Protein AF-A0A518CWS0-F1 (afdb_monomer)

Secondary structure (DSSP, 8-state):
-------------------------------PPPPP--------THHHHHHHHHHHHHTTEEEETTTTEEEEEEEE--SSSB-SEEEE-TTSSGGGEEEE--S-HHHHHHHHHHTTPPP-B--EEEEPSSPPP----TT-------TTS-GGGS-GGGS-SEEEEPPBSSEEEEEEEEEETTEEEEEEGGGGEEETTTTEEPPP-PEEE----EEEGGGTS-S-S--GGGPPPTT-EEEHHHHH-EEEESS--SS--SSEE--SGGGG-SSSEEE-TTSSPPTT-EEEEEEESS--SS--HHHHTTPPEE---------

Solvent-accessible surface area (backbone atoms only — not comparable to full-atom values): 19025 Å² total; per-residue (Å²): 142,81,90,82,87,82,82,89,81,89,82,88,81,90,79,88,80,87,80,75,84,84,79,77,83,72,84,87,82,71,81,75,73,77,78,76,78,74,77,81,77,84,68,61,73,67,58,61,53,53,50,49,54,50,55,36,43,77,58,49,36,44,72,38,74,90,81,35,34,37,35,33,63,32,25,33,38,39,54,88,46,58,32,44,27,48,31,22,27,83,84,21,64,58,84,27,10,38,24,35,31,83,52,54,45,65,59,52,44,50,49,49,44,71,62,70,52,51,66,33,45,62,39,43,79,40,75,44,86,76,71,58,65,93,58,90,65,86,77,70,69,90,49,77,73,70,94,76,75,74,70,81,79,58,58,61,75,72,54,47,67,46,47,74,42,72,34,45,62,40,47,29,38,49,30,39,31,27,23,46,89,95,44,77,48,75,43,49,52,35,62,36,28,24,29,67,83,79,72,38,58,40,77,83,65,48,26,24,28,36,63,28,48,76,46,38,55,65,82,69,57,71,96,74,87,71,63,80,88,76,56,71,66,68,76,51,69,36,54,40,21,61,71,53,16,37,38,26,32,47,32,70,54,83,80,46,44,25,36,29,33,48,46,52,84,68,21,78,52,64,89,37,31,26,41,26,60,88,72,46,75,59,67,70,35,52,30,31,40,35,41,21,69,54,90,73,95,62,82,57,77,91,48,61,88,74,40,35,77,41,77,77,75,77,74,72,76,88,124

Mean predicted aligned error: 10.93 Å

Sequence (319 aa):
MHPIATTFVSAALLLGLTAGPTVFAVDADQDPAPPTAVPAQDEAPTGALAQLLATLSEEGVDLDLDGGLVSIEAAVGVRSQLVEYLLVGPGGATHESLLYTRVTPSLLNAGLLALGANPGRNARWVEVEPEPPLGEAEGGSEAEAGDDGEAADAPLADRPRFRIVPPHGDGFYLYTAWREEDEVFFFRVEDLVANLETGRAMQRAPFVFLGSRMATIAGMVRPLERDEEERPADDEMLFIADYERNLINLVYFREGNTLLTASHGEGTREDVWAANIWNLPDTDQPLRLIFSREKLERVPEGLVDGLPLVVRPDEPARW

Foldseek 3Di:
DDDDDDDDDDDDDDDDDDDDDPDDDDPPPDDPDDPDPDPPPPPPPVVVVVVLQVVLVVLAWHADLPQLKIKGKKFAADFPAAAFAAEFEPQAPRVRYGIYHPHQQLSVLVRNVSSVFDAWFAKDWAFDPPAQPPDPCPDQDQDADDPPPPCPPPRSNNDHRTHIDHIDGQFWFKKKWADEDPDIAIDGSQQFKAFQVVRHGHDGDTWGFRSADWDFPLVPDDPPDDDPVPDDDRPDIDLQCSVNRGAETAAGDNRSRHRTYDGDPCSPDRHGIGTPNVRHADGRFMIMMMIHSDDDPDDDPVCPVVHYYGYHDDPPPPD

Structure (mmCIF, N/CA/C/O backbone):
data_AF-A0A518CWS0-F1
#
_entry.id   AF-A0A518CWS0-F1
#
loop_
_atom_site.group_PDB
_atom_site.id
_atom_site.type_symbol
_atom_site.label_atom_id
_atom_site.label_alt_id
_atom_site.label_comp_id
_atom_site.label_asym_id
_atom_site.label_entity_id
_atom_site.label_seq_id
_atom_site.pdbx_PDB_ins_code
_atom_site.Cartn_x
_atom_site.Cartn_y
_atom_site.Cartn_z
_atom_site.occupancy
_atom_site.B_iso_or_equiv
_atom_site.auth_seq_id
_atom_site.auth_comp_id
_atom_site.auth_asym_id
_atom_site.auth_atom_id
_atom_site.pdbx_PDB_model_num
ATOM 1 N N . MET A 1 1 ? 25.443 -46.392 -28.389 1.00 47.28 1 MET A N 1
ATOM 2 C CA . MET A 1 1 ? 26.462 -46.436 -27.319 1.00 47.28 1 MET A CA 1
ATOM 3 C C . MET A 1 1 ? 27.836 -46.468 -27.969 1.00 47.28 1 MET A C 1
ATOM 5 O O . MET A 1 1 ? 28.270 -47.521 -28.410 1.00 47.28 1 MET A O 1
ATOM 9 N N . HIS A 1 2 ? 28.473 -45.306 -28.091 1.00 32.59 2 HIS A N 1
ATOM 10 C CA . HIS A 1 2 ? 29.847 -45.144 -28.571 1.00 32.59 2 HIS A CA 1
ATOM 11 C C . HIS A 1 2 ? 30.558 -44.175 -27.619 1.00 32.59 2 HIS A C 1
ATOM 13 O O . HIS A 1 2 ? 29.969 -43.136 -27.315 1.00 32.59 2 HIS A O 1
ATOM 19 N N . PRO A 1 3 ? 31.764 -44.492 -27.115 1.00 54.47 3 PRO A N 1
ATOM 20 C CA . PRO A 1 3 ? 32.512 -43.592 -26.254 1.00 54.47 3 PRO A CA 1
ATOM 21 C C . PRO A 1 3 ? 33.451 -42.728 -27.102 1.00 54.47 3 PRO A C 1
ATOM 23 O O . PRO A 1 3 ? 34.176 -43.246 -27.949 1.00 54.47 3 PRO A O 1
ATOM 26 N N . ILE A 1 4 ? 33.474 -41.421 -26.853 1.00 46.47 4 ILE A N 1
ATOM 27 C CA . ILE A 1 4 ? 34.560 -40.551 -27.310 1.00 46.47 4 ILE A CA 1
ATOM 28 C C . ILE A 1 4 ? 35.152 -39.902 -26.065 1.00 46.47 4 ILE A C 1
ATOM 30 O O . ILE A 1 4 ? 34.573 -39.000 -25.469 1.00 46.47 4 ILE A O 1
ATOM 34 N N . ALA A 1 5 ? 36.301 -40.432 -25.659 1.00 42.53 5 ALA A N 1
ATOM 35 C CA . ALA A 1 5 ? 37.242 -39.760 -24.783 1.00 42.53 5 ALA A CA 1
ATOM 36 C C . ALA A 1 5 ? 38.069 -38.795 -25.641 1.00 42.53 5 ALA A C 1
ATOM 38 O O . ALA A 1 5 ? 38.549 -39.175 -26.711 1.00 42.53 5 ALA A O 1
ATOM 39 N N . THR A 1 6 ? 38.266 -37.558 -25.193 1.00 49.38 6 THR A N 1
ATOM 40 C CA . THR A 1 6 ? 39.310 -36.692 -25.750 1.00 49.38 6 THR A CA 1
ATOM 41 C C . THR A 1 6 ? 39.954 -35.871 -24.644 1.00 49.38 6 THR A C 1
ATOM 43 O O . THR A 1 6 ? 39.305 -35.354 -23.740 1.00 49.38 6 THR A O 1
ATOM 46 N N . THR A 1 7 ? 41.275 -35.884 -24.723 1.00 47.53 7 THR A N 1
ATOM 47 C CA . THR A 1 7 ? 42.286 -35.525 -23.742 1.00 47.53 7 THR A CA 1
ATOM 48 C C . THR A 1 7 ? 42.512 -34.017 -23.640 1.00 47.53 7 THR A C 1
ATOM 50 O O . THR A 1 7 ? 42.382 -33.284 -24.616 1.00 47.53 7 THR A O 1
ATOM 53 N N . PHE A 1 8 ? 42.925 -33.607 -22.440 1.00 37.06 8 PHE A N 1
ATOM 54 C CA . PHE A 1 8 ? 43.530 -32.330 -22.058 1.00 37.06 8 PHE A CA 1
ATOM 55 C C . PHE A 1 8 ? 44.610 -31.808 -23.021 1.00 37.06 8 PHE A C 1
ATOM 57 O O . PHE A 1 8 ? 45.511 -32.554 -23.402 1.00 37.06 8 PHE A O 1
ATOM 64 N N . VAL A 1 9 ? 44.624 -30.487 -23.235 1.00 39.34 9 VAL A N 1
ATOM 65 C CA . VAL A 1 9 ? 45.854 -29.709 -23.456 1.00 39.34 9 VAL A CA 1
ATOM 66 C C . VAL A 1 9 ? 45.787 -28.435 -22.613 1.00 39.34 9 VAL A C 1
ATOM 68 O O . VAL A 1 9 ? 44.943 -27.570 -22.829 1.00 39.34 9 VAL A O 1
ATOM 71 N N . SER A 1 10 ? 46.695 -28.349 -21.641 1.00 36.88 10 SER A N 1
ATOM 72 C CA . SER A 1 10 ? 47.051 -27.137 -20.906 1.00 36.88 10 SER A CA 1
ATOM 73 C C . SER A 1 10 ? 47.793 -26.157 -21.813 1.00 36.88 10 SER A C 1
ATOM 75 O O . SER A 1 10 ? 48.738 -26.548 -22.496 1.00 36.88 10 SER A O 1
ATOM 77 N N . ALA A 1 11 ? 47.460 -24.872 -21.722 1.00 44.72 11 ALA A N 1
ATOM 78 C CA . ALA A 1 11 ? 48.343 -23.788 -22.131 1.00 44.72 11 ALA A CA 1
ATOM 79 C C . ALA A 1 11 ? 48.344 -22.719 -21.034 1.00 44.72 11 ALA A C 1
ATOM 81 O O . ALA A 1 11 ? 47.380 -21.980 -20.851 1.00 44.72 11 ALA A O 1
ATOM 82 N N . ALA A 1 12 ? 49.435 -22.693 -20.272 1.00 42.97 12 ALA A N 1
ATOM 83 C CA . ALA A 1 12 ? 49.782 -21.611 -19.370 1.00 42.97 12 ALA A CA 1
ATOM 84 C C . ALA A 1 12 ? 50.413 -20.474 -20.183 1.00 42.97 12 ALA A C 1
ATOM 86 O O . ALA A 1 12 ? 51.335 -20.717 -20.962 1.00 42.97 12 ALA A O 1
ATOM 87 N N . LEU A 1 13 ? 49.971 -19.238 -19.955 1.00 45.34 13 LEU A N 1
ATOM 88 C CA . LEU A 1 13 ? 50.728 -18.047 -20.323 1.00 45.34 13 LEU A CA 1
ATOM 89 C C . LEU A 1 13 ? 50.803 -17.122 -19.103 1.00 45.34 13 LEU A C 1
ATOM 91 O O . LEU A 1 13 ? 49.836 -16.459 -18.739 1.00 45.34 13 LEU A O 1
ATOM 95 N N . LEU A 1 14 ? 51.972 -17.135 -18.460 1.00 43.53 14 LEU A N 1
ATOM 96 C CA . LEU A 1 14 ? 52.420 -16.115 -17.519 1.00 43.53 14 LEU A CA 1
ATOM 97 C C . LEU A 1 14 ? 52.799 -14.859 -18.310 1.00 43.53 14 LEU A C 1
ATOM 99 O O . LEU A 1 14 ? 53.706 -14.923 -19.136 1.00 43.53 14 LEU A O 1
ATOM 103 N N . LEU A 1 15 ? 52.211 -13.715 -17.969 1.00 47.53 15 LEU A N 1
ATOM 104 C CA . LEU A 1 15 ? 52.827 -12.406 -18.175 1.00 47.53 15 LEU A CA 1
ATOM 105 C C . LEU A 1 15 ? 52.561 -11.557 -16.935 1.00 47.53 15 LEU A C 1
ATOM 107 O O . LEU A 1 15 ? 51.426 -11.205 -16.623 1.00 47.53 15 LEU A O 1
ATOM 111 N N . GLY A 1 16 ? 53.639 -11.313 -16.194 1.00 43.34 16 GLY A N 1
ATOM 112 C CA . GLY A 1 16 ? 53.655 -10.482 -15.005 1.00 43.34 16 GLY A CA 1
ATOM 113 C C . GLY A 1 16 ? 53.738 -9.000 -15.349 1.00 43.34 16 GLY A C 1
ATOM 114 O O . GLY A 1 16 ? 54.505 -8.589 -16.217 1.00 43.34 16 GLY A O 1
ATOM 115 N N . LEU A 1 17 ? 52.990 -8.206 -14.592 1.00 47.62 17 LEU A N 1
ATOM 116 C CA . LEU A 1 17 ? 53.213 -6.782 -14.386 1.00 47.62 17 LEU A CA 1
ATOM 117 C C . LEU A 1 17 ? 52.943 -6.508 -12.906 1.00 47.62 17 LEU A C 1
ATOM 119 O O . LEU A 1 17 ? 51.805 -6.440 -12.454 1.00 47.62 17 LEU A O 1
ATOM 123 N N . THR A 1 18 ? 54.023 -6.433 -12.135 1.00 44.31 18 THR A N 1
ATOM 124 C CA . THR A 1 18 ? 54.014 -6.051 -10.724 1.00 44.31 18 THR A CA 1
ATOM 125 C C . THR A 1 18 ? 54.028 -4.527 -10.631 1.00 44.31 18 THR A C 1
ATOM 127 O O . THR A 1 18 ? 55.088 -3.911 -10.749 1.00 44.31 18 THR A O 1
ATOM 130 N N . ALA A 1 19 ? 52.865 -3.913 -10.421 1.00 56.00 19 ALA A N 1
ATOM 131 C CA . ALA A 1 19 ? 52.787 -2.554 -9.897 1.00 56.00 19 ALA A CA 1
ATOM 132 C C . ALA A 1 19 ? 52.952 -2.635 -8.371 1.00 56.00 19 ALA A C 1
ATOM 134 O O . ALA A 1 19 ? 52.144 -3.256 -7.683 1.00 56.00 19 ALA A O 1
ATOM 135 N N . GLY A 1 20 ? 54.064 -2.102 -7.862 1.00 51.84 20 GLY A N 1
ATOM 136 C CA . GLY A 1 20 ? 54.385 -2.110 -6.436 1.00 51.84 20 GLY A CA 1
ATOM 137 C C . GLY A 1 20 ? 53.453 -1.198 -5.626 1.00 51.84 20 GLY A C 1
ATOM 138 O O . GLY A 1 20 ? 52.988 -0.186 -6.152 1.00 51.84 20 GLY A O 1
ATOM 139 N N . PRO A 1 21 ? 53.188 -1.517 -4.349 1.00 59.53 21 PRO A N 1
ATOM 140 C CA . PRO A 1 21 ? 52.405 -0.647 -3.487 1.00 59.53 21 PRO A CA 1
ATOM 141 C C . PRO A 1 21 ? 53.215 0.605 -3.129 1.00 59.53 21 PRO A C 1
ATOM 143 O O . PRO A 1 21 ? 54.330 0.522 -2.611 1.00 59.53 21 PRO A O 1
ATOM 146 N N . THR A 1 22 ? 52.643 1.778 -3.390 1.00 58.91 22 THR A N 1
ATOM 147 C CA . THR A 1 22 ? 53.099 3.041 -2.805 1.00 58.91 22 THR A CA 1
ATOM 148 C C . THR A 1 22 ? 52.724 3.019 -1.325 1.00 58.91 22 THR A C 1
ATOM 150 O O . THR A 1 22 ? 51.559 3.158 -0.964 1.00 58.91 22 THR A O 1
ATOM 153 N N . VAL A 1 23 ? 53.708 2.771 -0.462 1.00 51.09 23 VAL A N 1
ATOM 154 C CA . VAL A 1 23 ? 53.547 2.846 0.992 1.00 51.09 23 VAL A CA 1
ATOM 155 C C . VAL A 1 23 ? 53.549 4.323 1.374 1.00 51.09 23 VAL A C 1
ATOM 157 O O . VAL A 1 23 ? 54.592 4.973 1.343 1.00 51.09 23 VAL A O 1
ATOM 160 N N . PHE A 1 24 ? 52.380 4.867 1.709 1.00 54.56 24 PHE A N 1
ATOM 161 C CA . PHE A 1 24 ? 52.300 6.125 2.441 1.00 54.56 24 PHE A CA 1
ATOM 162 C C . PHE A 1 24 ? 52.836 5.876 3.853 1.00 54.56 24 PHE A C 1
ATOM 164 O O . PHE A 1 24 ? 52.320 5.030 4.582 1.00 54.56 24 PHE A O 1
ATOM 171 N N . ALA A 1 25 ? 53.908 6.580 4.214 1.00 47.44 25 ALA A N 1
ATOM 172 C CA . ALA A 1 25 ? 54.413 6.613 5.576 1.00 47.44 25 ALA A CA 1
ATOM 173 C C . ALA A 1 25 ? 53.375 7.330 6.450 1.00 47.44 25 ALA A C 1
ATOM 175 O O . ALA A 1 25 ? 53.218 8.546 6.366 1.00 47.44 25 ALA A O 1
ATOM 176 N N . VAL A 1 26 ? 52.630 6.554 7.235 1.00 52.41 26 VAL A N 1
ATOM 177 C CA . VAL A 1 26 ? 51.817 7.071 8.335 1.00 52.41 26 VAL A CA 1
ATOM 178 C C . VAL A 1 26 ? 52.781 7.376 9.476 1.00 52.41 26 VAL A C 1
ATOM 180 O O . VAL A 1 26 ? 53.544 6.505 9.892 1.00 52.41 26 VAL A O 1
ATOM 183 N N . ASP A 1 27 ? 52.780 8.630 9.914 1.00 51.91 27 ASP A N 1
ATOM 184 C CA . ASP A 1 27 ? 53.552 9.124 11.050 1.00 51.91 27 ASP A CA 1
ATOM 185 C C . ASP A 1 27 ? 53.164 8.314 12.300 1.00 51.91 27 ASP A C 1
ATOM 187 O O . ASP A 1 27 ? 52.010 8.321 12.728 1.00 51.91 27 ASP A O 1
ATOM 191 N N . ALA A 1 28 ? 54.102 7.520 12.817 1.00 51.78 28 ALA A N 1
ATOM 192 C CA . ALA A 1 28 ? 53.848 6.456 13.790 1.00 51.78 28 ALA A CA 1
ATOM 193 C C . ALA A 1 28 ? 53.981 6.912 15.257 1.00 51.78 28 ALA A C 1
ATOM 195 O O . ALA A 1 28 ? 54.209 6.073 16.124 1.00 51.78 28 ALA A O 1
ATOM 196 N N . ASP A 1 29 ? 53.863 8.213 15.540 1.00 51.84 29 ASP A N 1
ATOM 197 C CA . ASP A 1 29 ? 54.218 8.786 16.852 1.00 51.84 29 ASP A CA 1
ATOM 198 C C . ASP A 1 29 ? 53.067 9.532 17.555 1.00 51.84 29 ASP A C 1
ATOM 200 O O . ASP A 1 29 ? 53.280 10.416 18.383 1.00 51.84 29 ASP A O 1
ATOM 204 N N . GLN A 1 30 ? 51.816 9.174 17.249 1.00 54.56 30 GLN A N 1
ATOM 205 C CA . GLN A 1 30 ? 50.687 9.502 18.121 1.00 54.56 30 GLN A CA 1
ATOM 206 C C . GLN A 1 30 ? 50.143 8.231 18.761 1.00 54.56 30 GLN A C 1
ATOM 208 O O . GLN A 1 30 ? 49.387 7.484 18.142 1.00 54.56 30 GLN A O 1
ATOM 213 N N . ASP A 1 31 ? 50.523 8.016 20.022 1.00 63.12 31 ASP A N 1
ATOM 214 C CA . ASP A 1 31 ? 49.833 7.088 20.912 1.00 63.12 31 ASP A CA 1
ATOM 215 C C . ASP A 1 31 ? 48.337 7.454 20.919 1.00 63.12 31 ASP A C 1
ATOM 217 O O . ASP A 1 31 ? 47.982 8.566 21.338 1.00 63.12 31 ASP A O 1
ATOM 221 N N . PRO A 1 32 ? 47.436 6.575 20.438 1.00 70.00 32 PRO A N 1
ATOM 222 C CA . PRO A 1 32 ? 46.013 6.834 20.524 1.00 70.00 32 PRO A CA 1
ATOM 223 C C . PRO A 1 32 ? 45.646 6.923 22.003 1.00 70.00 32 PRO A C 1
ATOM 225 O O . PRO A 1 32 ? 45.897 5.997 22.779 1.00 70.00 32 PRO A O 1
ATOM 228 N N . ALA A 1 33 ? 45.059 8.054 22.400 1.00 69.94 33 ALA A N 1
ATOM 229 C CA . ALA A 1 33 ? 44.487 8.201 23.729 1.00 69.94 33 ALA A CA 1
ATOM 230 C C . ALA A 1 33 ? 43.584 6.985 24.019 1.00 69.94 33 ALA A C 1
ATOM 232 O O . ALA A 1 33 ? 42.847 6.556 23.122 1.00 69.94 33 ALA A O 1
ATOM 233 N N . PRO A 1 34 ? 43.649 6.402 25.231 1.00 71.75 34 PRO A N 1
ATOM 234 C CA . PRO A 1 34 ? 42.836 5.245 25.570 1.00 71.75 34 PRO A CA 1
ATOM 235 C C . PRO A 1 34 ? 41.368 5.574 25.275 1.00 71.75 34 PRO A C 1
ATOM 237 O O . PRO A 1 34 ? 40.922 6.664 25.649 1.00 71.75 34 PRO A O 1
ATOM 240 N N . PRO A 1 35 ? 40.627 4.685 24.588 1.00 70.19 35 PRO A N 1
ATOM 241 C CA . PRO A 1 35 ? 39.237 4.938 24.253 1.00 70.19 35 PRO A CA 1
ATOM 242 C C . PRO A 1 35 ? 38.487 5.256 25.542 1.00 70.19 35 PRO A C 1
ATOM 244 O O . PRO A 1 35 ? 38.425 4.434 26.459 1.00 70.19 35 PRO A O 1
ATOM 247 N N . THR A 1 36 ? 37.965 6.480 25.632 1.00 70.94 36 THR A N 1
ATOM 248 C CA . THR A 1 36 ? 37.060 6.888 26.701 1.00 70.94 36 THR A CA 1
ATOM 249 C C . THR A 1 36 ? 35.942 5.859 26.744 1.00 70.94 36 THR A C 1
ATOM 251 O O . THR A 1 36 ? 35.243 5.676 25.748 1.00 70.94 36 THR A O 1
ATOM 254 N N . ALA A 1 37 ? 35.825 5.140 27.862 1.00 64.25 37 ALA A N 1
ATOM 255 C CA . ALA A 1 37 ? 34.807 4.118 28.038 1.00 64.25 37 ALA A CA 1
ATOM 256 C C . ALA A 1 37 ? 33.437 4.741 27.751 1.00 64.25 37 ALA A C 1
ATOM 258 O O . ALA A 1 37 ? 32.985 5.617 28.490 1.00 64.25 37 ALA A O 1
ATOM 259 N N . VAL A 1 38 ? 32.812 4.318 26.650 1.00 64.00 38 VAL A N 1
ATOM 260 C CA . VAL A 1 38 ? 31.422 4.654 26.355 1.00 64.00 38 VAL A CA 1
ATOM 261 C C . VAL A 1 38 ? 30.616 4.106 27.532 1.00 64.00 38 VAL A C 1
ATOM 263 O O . VAL A 1 38 ? 30.721 2.907 27.809 1.00 64.00 38 VAL A O 1
ATOM 266 N N . PRO A 1 39 ? 29.894 4.950 28.289 1.00 61.09 39 PRO A N 1
ATOM 267 C CA . PRO A 1 39 ? 29.087 4.468 29.396 1.00 61.09 39 PRO A CA 1
ATOM 268 C C . PRO A 1 39 ? 28.104 3.434 28.847 1.00 61.09 39 PRO A C 1
ATOM 270 O O . PRO A 1 39 ? 27.356 3.721 27.914 1.00 61.09 39 PRO A O 1
ATOM 273 N N . ALA A 1 40 ? 28.153 2.221 29.398 1.00 57.56 40 ALA A N 1
ATOM 274 C CA . ALA A 1 40 ? 27.215 1.161 29.074 1.00 57.56 40 ALA A CA 1
ATOM 275 C C . ALA A 1 40 ? 25.806 1.644 29.440 1.00 57.56 40 ALA A C 1
ATOM 277 O O . ALA A 1 40 ? 25.461 1.750 30.617 1.00 57.56 40 ALA A O 1
ATOM 278 N N . GLN A 1 41 ? 25.018 2.009 28.431 1.00 59.06 41 GLN A N 1
ATOM 279 C CA . GLN A 1 41 ? 23.594 2.258 28.599 1.00 59.06 41 GLN A CA 1
ATOM 280 C C . GLN A 1 41 ? 22.897 0.898 28.689 1.00 59.06 41 GLN A C 1
ATOM 282 O O . GLN A 1 41 ? 22.454 0.342 27.691 1.00 59.06 41 GLN A O 1
ATOM 287 N N . ASP A 1 42 ? 22.839 0.363 29.908 1.00 54.72 42 ASP A N 1
ATOM 288 C CA . ASP A 1 42 ? 22.030 -0.796 30.315 1.00 54.72 42 ASP A CA 1
ATOM 289 C C . ASP A 1 42 ? 20.531 -0.421 30.412 1.00 54.72 42 ASP A C 1
ATOM 291 O O . ASP A 1 42 ? 19.846 -0.750 31.382 1.00 54.72 42 ASP A O 1
ATOM 295 N N . GLU A 1 43 ? 19.984 0.298 29.426 1.00 57.16 43 GLU A N 1
ATOM 296 C CA . GLU A 1 43 ? 18.527 0.369 29.289 1.00 57.16 43 GLU A CA 1
ATOM 297 C C . GLU A 1 43 ? 18.060 -0.854 28.504 1.00 57.16 43 GLU A C 1
ATOM 299 O O . GLU A 1 43 ? 18.444 -1.081 27.357 1.00 57.16 43 GLU A O 1
ATOM 304 N N . ALA A 1 44 ? 17.269 -1.697 29.169 1.00 56.66 44 ALA A N 1
ATOM 305 C CA . ALA A 1 44 ? 16.769 -2.932 28.594 1.00 56.66 44 ALA A CA 1
ATOM 306 C C . ALA A 1 44 ? 16.033 -2.667 27.258 1.00 56.66 44 ALA A C 1
ATOM 308 O O . ALA A 1 44 ? 15.272 -1.699 27.163 1.00 56.66 44 ALA A O 1
ATOM 309 N N . PRO A 1 45 ? 16.172 -3.558 26.254 1.00 64.38 45 PRO A N 1
ATOM 310 C CA . PRO A 1 45 ? 15.592 -3.409 24.909 1.00 64.38 45 PRO A CA 1
ATOM 311 C C . PRO A 1 45 ? 14.067 -3.183 24.882 1.00 64.38 45 PRO A C 1
ATOM 313 O O . PRO A 1 45 ? 13.522 -2.721 23.882 1.00 64.38 45 PRO A O 1
ATOM 316 N N . THR A 1 46 ? 13.375 -3.451 25.989 1.00 74.81 46 THR A N 1
ATOM 317 C CA . THR A 1 46 ? 11.944 -3.201 26.181 1.00 74.81 46 THR A CA 1
ATOM 318 C C . THR A 1 46 ? 11.561 -1.720 26.058 1.00 74.81 46 THR A C 1
ATOM 320 O O . THR A 1 46 ? 10.479 -1.422 25.560 1.00 74.81 46 THR A O 1
ATOM 323 N N . GLY A 1 47 ? 12.428 -0.789 26.479 1.00 88.12 47 GLY A N 1
ATOM 324 C CA . GLY A 1 47 ? 12.130 0.650 26.425 1.00 88.12 47 GLY A CA 1
ATOM 325 C C . GLY A 1 47 ? 12.067 1.187 24.994 1.00 88.12 47 GLY A C 1
ATOM 326 O O . GLY A 1 47 ? 11.110 1.865 24.625 1.00 88.12 47 GLY A O 1
ATOM 327 N N . ALA A 1 48 ? 13.044 0.809 24.166 1.00 89.88 48 ALA A N 1
ATOM 328 C CA . ALA A 1 48 ? 13.127 1.244 22.773 1.00 89.88 48 ALA A CA 1
ATOM 329 C C . ALA A 1 48 ? 11.952 0.728 21.927 1.00 89.88 48 ALA A C 1
ATOM 331 O O . ALA A 1 48 ? 11.398 1.475 21.124 1.00 89.88 48 ALA A O 1
ATOM 332 N N . LEU A 1 49 ? 11.532 -0.527 22.132 1.00 90.38 49 LEU A N 1
ATOM 333 C CA . LEU A 1 49 ? 10.382 -1.086 21.419 1.00 90.38 49 LEU A CA 1
ATOM 334 C C . LEU A 1 49 ? 9.074 -0.392 21.811 1.00 90.38 49 LEU A C 1
ATOM 336 O O . LEU A 1 49 ? 8.279 -0.048 20.941 1.00 90.38 49 LEU A O 1
ATOM 340 N N . ALA A 1 50 ? 8.858 -0.153 23.107 1.00 92.56 50 ALA A N 1
ATOM 341 C CA . ALA A 1 50 ? 7.680 0.571 23.577 1.00 92.56 50 ALA A CA 1
ATOM 342 C C . ALA A 1 50 ? 7.636 2.004 23.022 1.00 92.56 50 ALA A C 1
ATOM 344 O O . ALA A 1 50 ? 6.572 2.474 22.626 1.00 92.56 50 ALA A O 1
ATOM 345 N N . GLN A 1 51 ? 8.791 2.673 22.941 1.00 94.06 51 GLN A N 1
ATOM 346 C CA . GLN A 1 51 ? 8.897 3.997 22.335 1.00 94.06 51 GLN A CA 1
ATOM 347 C C . GLN A 1 51 ? 8.580 3.967 20.836 1.00 94.06 51 GLN A C 1
ATOM 349 O O . GLN A 1 51 ? 7.814 4.805 20.373 1.00 94.06 51 GLN A O 1
ATOM 354 N N . LEU A 1 52 ? 9.101 2.985 20.093 1.00 93.00 52 LEU A N 1
ATOM 355 C CA . LEU A 1 52 ? 8.776 2.805 18.676 1.00 93.00 52 LEU A CA 1
ATOM 356 C C . LEU A 1 52 ? 7.270 2.606 18.465 1.00 93.00 52 LEU A C 1
ATOM 358 O O . LEU A 1 52 ? 6.689 3.267 17.611 1.00 93.00 52 LEU A O 1
ATOM 362 N N . LEU A 1 53 ? 6.641 1.724 19.248 1.00 95.38 53 LEU A N 1
ATOM 363 C CA . LEU A 1 53 ? 5.200 1.463 19.164 1.00 95.38 53 LEU A CA 1
ATOM 364 C C . LEU A 1 53 ? 4.376 2.727 19.436 1.00 95.38 53 LEU A C 1
ATOM 366 O O . LEU A 1 53 ? 3.432 3.007 18.701 1.00 95.38 53 LEU A O 1
ATOM 370 N N . ALA A 1 54 ? 4.756 3.505 20.453 1.00 96.06 54 ALA A N 1
ATOM 371 C CA . ALA A 1 54 ? 4.096 4.768 20.767 1.00 96.06 54 ALA A CA 1
ATOM 372 C C . ALA A 1 54 ? 4.245 5.784 19.624 1.00 96.06 54 ALA A C 1
ATOM 374 O O . ALA A 1 54 ? 3.245 6.332 19.173 1.00 96.06 54 ALA A O 1
ATOM 375 N N . THR A 1 55 ? 5.463 5.978 19.106 1.00 97.19 55 THR A N 1
ATOM 376 C CA . THR A 1 55 ? 5.721 6.904 17.993 1.00 97.19 55 THR A CA 1
ATOM 377 C C . THR A 1 55 ? 4.978 6.501 16.721 1.00 97.19 55 THR A C 1
ATOM 379 O O . THR A 1 55 ? 4.395 7.356 16.065 1.00 97.19 55 THR A O 1
ATOM 382 N N . LEU A 1 56 ? 4.961 5.212 16.368 1.00 98.00 56 LEU A N 1
ATOM 383 C CA . LEU A 1 56 ? 4.214 4.738 15.202 1.00 98.00 56 LEU A CA 1
ATOM 384 C C . LEU A 1 56 ? 2.712 5.006 15.358 1.00 98.00 56 LEU A C 1
ATOM 386 O O . LEU A 1 56 ? 2.099 5.537 14.435 1.00 98.00 56 LEU A O 1
ATOM 390 N N . SER A 1 57 ? 2.140 4.709 16.527 1.00 97.75 57 SER A N 1
ATOM 391 C CA . SER A 1 57 ? 0.712 4.920 16.781 1.00 97.75 57 SER A CA 1
ATOM 392 C C . SER A 1 57 ? 0.329 6.406 16.771 1.00 97.75 57 SER A C 1
ATOM 394 O O . SER A 1 57 ? -0.677 6.770 16.164 1.00 97.75 57 SER A O 1
ATOM 396 N N . GLU A 1 58 ? 1.154 7.286 17.354 1.00 98.00 58 GLU A N 1
ATOM 397 C CA . GLU A 1 58 ? 0.962 8.747 17.302 1.00 98.00 58 GLU A CA 1
ATOM 398 C C . GLU A 1 58 ? 0.934 9.288 15.862 1.00 98.00 58 GLU A C 1
ATOM 400 O O . GLU A 1 58 ? 0.209 10.239 15.568 1.00 98.00 58 GLU A O 1
ATOM 405 N N . GLU A 1 59 ? 1.669 8.643 14.956 1.00 98.12 59 GLU A N 1
ATOM 406 C CA . GLU A 1 59 ? 1.759 8.992 13.535 1.00 98.12 59 GLU A CA 1
ATOM 407 C C . GLU A 1 59 ? 0.773 8.201 12.645 1.00 98.12 59 GLU A C 1
ATOM 409 O O . GLU A 1 59 ? 0.863 8.229 11.414 1.00 98.12 59 GLU A O 1
ATOM 414 N N . GLY A 1 60 ? -0.191 7.496 13.250 1.00 97.81 60 GLY A N 1
ATOM 415 C CA . GLY A 1 60 ? -1.265 6.793 12.541 1.00 97.81 60 GLY A CA 1
ATOM 416 C C . GLY A 1 60 ? -0.885 5.419 11.978 1.00 97.81 60 GLY A C 1
ATOM 417 O O . GLY A 1 60 ? -1.549 4.931 11.058 1.00 97.81 60 GLY A O 1
ATOM 418 N N . VAL A 1 61 ? 0.175 4.799 12.504 1.00 98.56 61 VAL A N 1
ATOM 419 C CA . VAL A 1 61 ? 0.607 3.431 12.186 1.00 98.56 61 VAL A CA 1
ATOM 420 C C . VAL A 1 61 ? 0.393 2.525 13.395 1.00 98.56 61 VAL A C 1
ATOM 422 O O . VAL A 1 61 ? 1.190 2.500 14.330 1.00 98.56 61 VAL A O 1
ATOM 425 N N . ASP A 1 62 ? -0.664 1.720 13.351 1.00 98.12 62 ASP A N 1
ATOM 426 C CA . ASP A 1 62 ? -0.968 0.755 14.405 1.00 98.12 62 ASP A CA 1
ATOM 427 C C . ASP A 1 62 ? -0.232 -0.562 14.128 1.00 98.12 62 ASP A C 1
ATOM 429 O O . ASP A 1 62 ? -0.524 -1.251 13.147 1.00 98.12 62 ASP A O 1
ATOM 433 N N . LEU A 1 63 ? 0.736 -0.904 14.982 1.00 97.88 63 LEU A N 1
ATOM 434 C CA . LEU A 1 63 ? 1.573 -2.101 14.867 1.00 97.88 63 LEU A CA 1
ATOM 435 C C . LEU A 1 63 ? 1.174 -3.150 15.915 1.00 97.88 63 LEU A C 1
ATOM 437 O O . LEU A 1 63 ? 1.307 -2.921 17.116 1.00 97.88 63 LEU A O 1
ATOM 441 N N . ASP A 1 64 ? 0.749 -4.322 15.447 1.00 97.56 64 ASP A N 1
ATOM 442 C CA . ASP A 1 64 ? 0.464 -5.508 16.257 1.00 97.56 64 ASP A CA 1
ATOM 443 C C . ASP A 1 64 ? 1.503 -6.594 15.945 1.00 97.56 64 ASP A C 1
ATOM 445 O O . ASP A 1 64 ? 1.412 -7.326 14.954 1.00 97.56 64 ASP A O 1
ATOM 449 N N . LEU A 1 65 ? 2.527 -6.669 16.796 1.00 96.94 65 LEU A N 1
ATOM 450 C CA . LEU A 1 65 ? 3.628 -7.624 16.657 1.00 96.94 65 LEU A CA 1
ATOM 451 C C . LEU A 1 65 ? 3.178 -9.070 16.884 1.00 96.94 65 LEU A C 1
ATOM 453 O O . LEU A 1 65 ? 3.691 -9.970 16.221 1.00 96.94 65 LEU A O 1
ATOM 457 N N . ASP A 1 66 ? 2.228 -9.289 17.794 1.00 95.88 66 ASP A N 1
ATOM 458 C CA . ASP A 1 66 ? 1.761 -10.628 18.158 1.00 95.88 66 ASP A CA 1
ATOM 459 C C . ASP A 1 66 ? 0.853 -11.201 17.062 1.00 95.88 66 ASP A C 1
ATOM 461 O O . ASP A 1 66 ? 0.955 -12.380 16.717 1.00 95.88 66 ASP A O 1
ATOM 465 N N . GLY A 1 67 ? -0.007 -10.359 16.479 1.00 96.50 67 GLY A N 1
ATOM 466 C CA . GLY A 1 67 ? -0.859 -10.711 15.343 1.00 96.50 67 GLY A CA 1
ATOM 467 C C . GLY A 1 67 ? -0.147 -10.692 13.987 1.00 96.50 67 GLY A C 1
ATOM 468 O O . GLY A 1 67 ? -0.691 -11.196 13.003 1.00 96.50 67 GLY A O 1
ATOM 469 N N . GLY A 1 68 ? 1.054 -10.113 13.902 1.00 97.62 68 GLY A N 1
ATOM 470 C CA . GLY A 1 68 ? 1.789 -9.986 12.644 1.00 97.62 68 GLY A CA 1
ATOM 471 C C . GLY A 1 68 ? 1.160 -8.971 11.678 1.00 97.62 68 GLY A C 1
ATOM 472 O O . GLY A 1 68 ? 1.096 -9.236 10.469 1.00 97.62 68 GLY A O 1
ATOM 473 N N . LEU A 1 69 ? 0.647 -7.850 12.204 1.00 98.19 69 LEU A N 1
ATOM 474 C CA . LEU A 1 69 ? -0.165 -6.873 11.473 1.00 98.19 69 LEU A CA 1
ATOM 475 C C . LEU A 1 69 ? 0.364 -5.443 11.611 1.00 98.19 69 LEU A C 1
ATOM 477 O O . LEU A 1 69 ? 0.813 -5.021 12.672 1.00 98.19 69 LEU A O 1
ATOM 481 N N . VAL A 1 70 ? 0.229 -4.672 10.538 1.00 98.62 70 VAL A N 1
ATOM 482 C CA . VAL A 1 70 ? 0.269 -3.206 10.568 1.00 98.62 70 VAL A CA 1
ATOM 483 C C . VAL A 1 70 ? -1.051 -2.705 10.006 1.00 98.62 70 VAL A C 1
ATOM 485 O O . VAL A 1 70 ? -1.567 -3.283 9.051 1.00 98.62 70 VAL A O 1
ATOM 488 N N . SER A 1 71 ? -1.615 -1.636 10.555 1.00 98.69 71 SER A N 1
ATOM 489 C CA . SER A 1 71 ? -2.779 -0.987 9.957 1.00 98.69 71 SER A CA 1
ATOM 490 C C . SER A 1 71 ? -2.668 0.530 9.985 1.00 98.69 71 SER A C 1
ATOM 492 O O . SER A 1 71 ? -2.057 1.099 10.884 1.00 98.69 71 SER A O 1
ATOM 494 N N . ILE A 1 72 ? -3.248 1.174 8.975 1.00 98.75 72 ILE A N 1
ATOM 495 C CA . ILE A 1 72 ? -3.246 2.630 8.812 1.00 98.75 72 ILE A CA 1
ATOM 496 C C . ILE A 1 72 ? -4.618 3.110 8.355 1.00 98.75 72 ILE A C 1
ATOM 498 O O . ILE A 1 72 ? -5.373 2.369 7.716 1.00 98.75 72 ILE A O 1
ATOM 502 N N . GLU A 1 73 ? -4.922 4.372 8.627 1.00 98.62 73 GLU A N 1
ATOM 503 C CA . GLU A 1 73 ? -6.045 5.043 7.980 1.00 98.62 73 GLU A CA 1
ATOM 504 C C . GLU A 1 73 ? -5.718 5.366 6.516 1.00 98.62 73 GLU A C 1
ATOM 506 O O . GLU A 1 73 ? -4.614 5.804 6.166 1.00 98.62 73 GLU A O 1
ATOM 511 N N . ALA A 1 74 ? -6.706 5.166 5.653 1.00 98.69 74 ALA A N 1
ATOM 512 C CA . ALA A 1 74 ? -6.682 5.581 4.262 1.00 98.69 74 ALA A CA 1
ATOM 513 C C . ALA A 1 74 ? -8.080 6.058 3.846 1.00 98.69 74 ALA A C 1
ATOM 515 O O . ALA A 1 74 ? -9.053 5.926 4.589 1.00 98.69 74 ALA A O 1
ATOM 516 N N . ALA A 1 75 ? -8.188 6.616 2.651 1.00 98.56 75 ALA A N 1
ATOM 517 C CA . ALA A 1 75 ? -9.463 6.973 2.050 1.00 98.56 75 ALA A CA 1
ATOM 518 C C . ALA A 1 75 ? -9.490 6.570 0.578 1.00 98.56 75 ALA A C 1
ATOM 520 O O . ALA A 1 75 ? -8.443 6.413 -0.058 1.00 98.56 75 ALA A O 1
ATOM 521 N N . VAL A 1 76 ? -10.700 6.383 0.052 1.00 98.56 76 VAL A N 1
ATOM 522 C CA . VAL A 1 76 ? -10.909 6.057 -1.360 1.00 98.56 76 VAL A CA 1
ATOM 523 C C . VAL A 1 76 ? -10.505 7.252 -2.221 1.00 98.56 76 VAL A C 1
ATOM 525 O O . VAL A 1 76 ? -11.030 8.349 -2.059 1.00 98.56 76 VAL A O 1
ATOM 528 N N . GLY A 1 77 ? -9.585 7.036 -3.152 1.00 98.06 77 GLY A N 1
ATOM 529 C CA . GLY A 1 77 ? -9.202 7.997 -4.175 1.00 98.06 77 GLY A CA 1
ATOM 530 C C . GLY A 1 77 ? -10.080 7.857 -5.415 1.00 98.06 77 GLY A C 1
ATOM 531 O O . GLY A 1 77 ? -11.294 8.092 -5.396 1.00 98.06 77 GLY A O 1
ATOM 532 N N . VAL A 1 78 ? -9.452 7.488 -6.526 1.00 97.00 78 VAL A N 1
ATOM 533 C CA . VAL A 1 78 ? -10.100 7.472 -7.835 1.00 97.00 78 VAL A CA 1
ATOM 534 C C . VAL A 1 78 ? -10.941 6.211 -8.029 1.00 97.00 78 VAL A C 1
ATOM 536 O O . VAL A 1 78 ? -10.495 5.097 -7.773 1.00 97.00 78 VAL A O 1
ATOM 539 N N . ARG A 1 79 ? -12.180 6.390 -8.513 1.00 97.19 79 ARG A N 1
ATOM 540 C CA . ARG A 1 79 ? -13.135 5.295 -8.781 1.00 97.19 79 ARG A CA 1
ATOM 541 C C . ARG A 1 79 ? -13.440 5.061 -10.259 1.00 97.19 79 ARG A C 1
ATOM 543 O O . ARG A 1 79 ? -13.953 4.008 -10.615 1.00 97.19 79 ARG A O 1
ATOM 550 N N . SER A 1 80 ? -13.187 6.045 -11.117 1.00 94.38 80 SER A N 1
ATOM 551 C CA . SER A 1 80 ? -13.665 6.045 -12.508 1.00 94.38 80 SER A CA 1
ATOM 552 C C . SER A 1 80 ? -12.557 6.207 -13.547 1.00 94.38 80 SER A C 1
ATOM 554 O O . SER A 1 80 ? -12.857 6.502 -14.702 1.00 94.38 80 SER A O 1
ATOM 556 N N . GLN A 1 81 ? -11.294 6.088 -13.143 1.00 96.12 81 GLN A N 1
ATOM 557 C CA . GLN A 1 81 ? -10.140 6.146 -14.041 1.00 96.12 81 GLN A CA 1
ATOM 558 C C . GLN A 1 81 ? -9.315 4.871 -13.893 1.00 96.12 81 GLN A C 1
ATOM 560 O O . GLN A 1 81 ? -9.585 4.045 -13.013 1.00 96.12 81 GLN A O 1
ATOM 565 N N . LEU A 1 82 ? -8.334 4.727 -14.780 1.00 97.81 82 LEU A N 1
ATOM 566 C CA . LEU A 1 82 ? -7.319 3.699 -14.638 1.00 97.81 82 LEU A CA 1
ATOM 567 C C . LEU A 1 82 ? -6.473 3.976 -13.391 1.00 97.81 82 LEU A C 1
ATOM 569 O O . LEU A 1 82 ? -6.306 5.132 -12.996 1.00 97.81 82 LEU A O 1
ATOM 573 N N . VAL A 1 83 ? -5.996 2.913 -12.754 1.00 98.19 83 VAL A N 1
ATOM 574 C CA . VAL A 1 83 ? -5.189 2.998 -11.536 1.00 98.19 83 VAL A CA 1
ATOM 575 C C . VAL A 1 83 ? -3.882 2.238 -11.702 1.00 98.19 83 VAL A C 1
ATOM 577 O O . VAL A 1 83 ? -3.874 1.041 -11.963 1.00 98.19 83 VAL A O 1
ATOM 580 N N . GLU A 1 84 ? -2.770 2.924 -11.482 1.00 98.00 84 GLU A N 1
ATOM 581 C CA . GLU A 1 84 ? -1.433 2.323 -11.469 1.00 98.00 84 GLU A CA 1
ATOM 582 C C . GLU A 1 84 ? -0.940 2.084 -10.038 1.00 98.00 84 GLU A C 1
ATOM 584 O O . GLU A 1 84 ? -0.137 1.183 -9.773 1.00 98.00 84 GLU A O 1
ATOM 589 N N . TYR A 1 85 ? -1.468 2.857 -9.086 1.00 98.56 85 TYR A N 1
ATOM 590 C CA . TYR A 1 85 ? -1.110 2.786 -7.677 1.00 98.56 85 TYR A CA 1
ATOM 591 C C . TYR A 1 85 ? -2.289 2.333 -6.819 1.00 98.56 85 TYR A C 1
ATOM 593 O O . TYR A 1 85 ? -3.436 2.753 -6.981 1.00 98.56 85 TYR A O 1
ATOM 601 N N . LEU A 1 86 ? -1.995 1.483 -5.838 1.00 98.62 86 LEU A N 1
ATOM 602 C CA . LEU A 1 86 ? -2.955 1.122 -4.802 1.00 98.62 86 LEU A CA 1
ATOM 603 C C . LEU A 1 86 ? -3.020 2.209 -3.728 1.00 98.62 86 LEU A C 1
ATOM 605 O O . LEU A 1 86 ? -4.109 2.533 -3.272 1.00 98.62 86 LEU A O 1
ATOM 609 N N . LEU A 1 87 ? -1.867 2.737 -3.304 1.00 98.81 87 LEU A N 1
ATOM 610 C CA . LEU A 1 87 ? -1.767 3.660 -2.175 1.00 98.81 87 LEU A CA 1
ATOM 611 C C . LEU A 1 87 ? -0.711 4.737 -2.421 1.00 98.81 87 LEU A C 1
ATOM 613 O O . LEU A 1 87 ? 0.458 4.425 -2.673 1.00 98.81 87 LEU A O 1
ATOM 617 N N . VAL A 1 88 ? -1.110 5.992 -2.235 1.00 98.81 88 VAL A N 1
ATOM 618 C CA . VAL A 1 88 ? -0.219 7.159 -2.289 1.00 98.81 88 VAL A CA 1
ATOM 619 C C . VAL A 1 88 ? -0.408 8.088 -1.091 1.00 98.81 88 VAL A C 1
ATOM 621 O O . VAL A 1 88 ? -1.417 8.046 -0.388 1.00 98.81 88 VAL A O 1
ATOM 624 N N . GLY A 1 89 ? 0.595 8.916 -0.834 1.00 98.44 89 GLY A N 1
ATOM 625 C CA . GLY A 1 89 ? 0.562 9.999 0.137 1.00 98.44 89 GLY A CA 1
ATOM 626 C C . GLY A 1 89 ? 0.185 11.336 -0.510 1.00 98.44 89 GLY A C 1
ATOM 627 O O . GLY A 1 89 ? 0.011 11.424 -1.731 1.00 98.44 89 GLY A O 1
ATOM 628 N N . PRO A 1 90 ? 0.102 12.421 0.280 1.00 96.62 90 PRO A N 1
ATOM 629 C CA . PRO A 1 90 ? -0.134 13.755 -0.257 1.00 96.62 90 PRO A CA 1
ATOM 630 C C . PRO A 1 90 ? 1.011 14.160 -1.193 1.00 96.62 90 PRO A C 1
ATOM 632 O O . PRO A 1 90 ? 2.170 14.127 -0.790 1.00 96.62 90 PRO A O 1
ATOM 635 N N . GLY A 1 91 ? 0.685 14.551 -2.427 1.00 94.62 91 GLY A N 1
ATOM 636 C CA . GLY A 1 91 ? 1.669 14.923 -3.452 1.00 94.62 91 GLY A CA 1
ATOM 637 C C . GLY A 1 91 ? 2.159 13.771 -4.336 1.00 94.62 91 GLY A C 1
ATOM 638 O O . GLY A 1 91 ? 2.912 14.035 -5.267 1.00 94.62 91 GLY A O 1
ATOM 639 N N . GLY A 1 92 ? 1.718 12.534 -4.079 1.00 97.25 92 GLY A N 1
ATOM 640 C CA . GLY A 1 92 ? 1.951 11.404 -4.980 1.00 97.25 92 GLY A CA 1
ATOM 641 C C . GLY A 1 92 ? 1.029 11.424 -6.203 1.00 97.25 92 GLY A C 1
ATOM 642 O O . GLY A 1 92 ? 0.328 12.405 -6.473 1.00 97.25 92 GLY A O 1
ATOM 643 N N . ALA A 1 93 ? 0.985 10.305 -6.922 1.00 97.25 93 ALA A N 1
ATOM 644 C CA . ALA A 1 93 ? 0.204 10.110 -8.143 1.00 97.25 93 ALA A CA 1
ATOM 645 C C . ALA A 1 93 ? -1.315 9.937 -7.894 1.00 97.25 93 ALA A C 1
ATOM 647 O O . ALA A 1 93 ? -1.949 8.970 -8.311 1.00 97.25 93 ALA A O 1
ATOM 648 N N . THR A 1 94 ? -1.940 10.884 -7.190 1.00 97.00 94 THR A N 1
ATOM 649 C CA . THR A 1 94 ? -3.324 10.766 -6.684 1.00 97.00 94 THR A CA 1
ATOM 650 C C . THR A 1 94 ? -4.398 10.599 -7.760 1.00 97.00 94 THR A C 1
ATOM 652 O O . THR A 1 94 ? -5.467 10.079 -7.460 1.00 97.00 94 THR A O 1
ATOM 655 N N . HIS A 1 95 ? -4.135 11.019 -8.999 1.00 96.62 95 HIS A N 1
ATOM 656 C CA . HIS A 1 95 ? -5.072 10.919 -10.123 1.00 96.62 95 HIS A CA 1
ATOM 657 C C . HIS A 1 95 ? -5.164 9.506 -10.722 1.00 96.62 95 HIS A C 1
ATOM 659 O O . HIS A 1 95 ? -6.097 9.219 -11.456 1.00 96.62 95 HIS A O 1
ATOM 665 N N . GLU A 1 96 ? -4.250 8.615 -10.360 1.00 97.00 96 GLU A N 1
ATOM 666 C CA . GLU A 1 96 ? -4.175 7.226 -10.833 1.00 97.00 96 GLU A CA 1
ATOM 667 C C . GLU A 1 96 ? -4.004 6.260 -9.648 1.00 97.00 96 GLU A C 1
ATOM 669 O O . GLU A 1 96 ? -3.403 5.190 -9.751 1.00 97.00 96 GLU A O 1
ATOM 674 N N . SER A 1 97 ? -4.533 6.662 -8.487 1.00 98.31 97 SER A N 1
ATOM 675 C CA . SER A 1 97 ? -4.423 5.923 -7.232 1.00 98.31 97 SER A CA 1
ATOM 676 C C . SER A 1 97 ? -5.777 5.511 -6.682 1.00 98.31 97 SER A C 1
ATOM 678 O O . SER A 1 97 ? -6.683 6.339 -6.539 1.00 98.31 97 SER A O 1
ATOM 680 N N . LEU A 1 98 ? -5.889 4.240 -6.294 1.00 98.62 98 LEU A N 1
ATOM 681 C CA . LEU A 1 98 ? -7.112 3.718 -5.691 1.00 98.62 98 LEU A CA 1
ATOM 682 C C . LEU A 1 98 ? -7.360 4.296 -4.296 1.00 98.62 98 LEU A C 1
ATOM 684 O O . LEU A 1 98 ? -8.495 4.631 -3.967 1.00 98.62 98 LEU A O 1
ATOM 688 N N . LEU A 1 99 ? -6.313 4.397 -3.477 1.00 98.81 99 LEU A N 1
ATOM 689 C CA . LEU A 1 99 ? -6.370 4.867 -2.097 1.00 98.81 99 LEU A CA 1
ATOM 690 C C . LEU A 1 99 ? -5.327 5.957 -1.859 1.00 98.81 99 LEU A C 1
ATOM 692 O O . LEU A 1 99 ? -4.258 5.969 -2.475 1.00 98.81 99 LEU A O 1
ATOM 696 N N . TYR A 1 100 ? -5.593 6.821 -0.886 1.00 98.38 100 TYR A 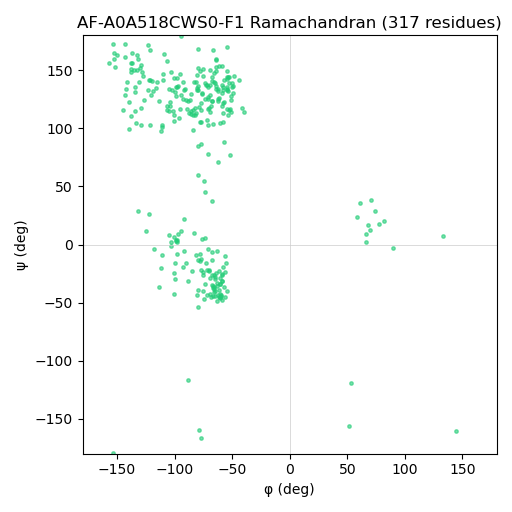N 1
ATOM 697 C CA . TYR A 1 100 ? -4.585 7.727 -0.348 1.00 98.38 100 TYR A CA 1
ATOM 698 C C . TYR A 1 100 ? -4.532 7.673 1.181 1.00 98.38 100 TYR A C 1
ATOM 700 O O . TYR A 1 100 ? -5.525 7.383 1.846 1.00 98.38 100 TYR A O 1
ATOM 708 N N . THR A 1 101 ? -3.362 7.954 1.751 1.00 98.69 101 THR A N 1
ATOM 709 C CA . THR A 1 101 ? -3.126 8.030 3.201 1.00 98.69 101 THR A CA 1
ATOM 710 C C . THR A 1 101 ? -2.344 9.290 3.553 1.00 98.69 101 THR A C 1
ATOM 712 O O . THR A 1 101 ? -1.733 9.919 2.694 1.00 98.69 101 THR A O 1
ATOM 715 N N . ARG A 1 102 ? -2.361 9.677 4.829 1.00 98.25 102 ARG A N 1
ATOM 716 C CA . ARG A 1 102 ? -1.499 10.740 5.371 1.00 98.25 102 ARG A CA 1
ATOM 717 C C . ARG A 1 102 ? -0.248 10.199 6.058 1.00 98.25 102 ARG A C 1
ATOM 719 O O . ARG A 1 102 ? 0.626 10.991 6.393 1.00 98.25 102 ARG A O 1
ATOM 726 N N . VAL A 1 103 ? -0.158 8.883 6.247 1.00 98.38 103 VAL A N 1
ATOM 727 C CA . VAL A 1 103 ? 0.993 8.241 6.882 1.00 98.38 103 VAL A CA 1
ATOM 728 C C . VAL A 1 103 ? 2.254 8.482 6.058 1.00 98.38 103 VAL A C 1
ATOM 730 O O . VAL A 1 103 ? 2.268 8.317 4.834 1.00 98.38 103 VAL A O 1
ATOM 733 N N . THR A 1 104 ? 3.334 8.856 6.742 1.00 98.38 104 THR A N 1
ATOM 734 C CA . THR A 1 104 ? 4.646 9.024 6.113 1.00 98.38 104 THR A CA 1
ATOM 735 C C . THR A 1 104 ? 5.210 7.658 5.692 1.00 98.38 104 THR A C 1
ATOM 737 O O . THR A 1 104 ? 5.264 6.746 6.523 1.00 98.38 104 THR A O 1
ATOM 740 N N . PRO A 1 105 ? 5.657 7.485 4.433 1.00 98.50 105 PRO A N 1
ATOM 741 C CA . PRO A 1 105 ? 6.135 6.196 3.930 1.00 98.50 105 PRO A CA 1
ATOM 742 C C . PRO A 1 105 ? 7.254 5.552 4.763 1.00 98.50 105 PRO A C 1
ATOM 744 O O . PRO A 1 105 ? 7.208 4.347 5.001 1.00 98.50 105 PRO A O 1
ATOM 747 N N . SER A 1 106 ? 8.226 6.316 5.266 1.00 98.31 106 SER A N 1
ATOM 748 C CA . SER A 1 106 ? 9.291 5.790 6.134 1.00 98.31 106 SER A CA 1
ATOM 749 C C . SER A 1 106 ? 8.780 5.222 7.463 1.00 98.31 106 SER A C 1
ATOM 751 O O . SER A 1 106 ? 9.324 4.224 7.941 1.00 98.31 106 SER A O 1
ATOM 753 N N . LEU A 1 107 ? 7.706 5.778 8.029 1.00 98.38 107 LEU A N 1
ATOM 754 C CA . LEU A 1 107 ? 7.076 5.252 9.245 1.00 98.38 107 LEU A CA 1
ATOM 755 C C . LEU A 1 107 ? 6.329 3.947 8.969 1.00 98.38 107 LEU A C 1
ATOM 757 O O . LEU A 1 107 ? 6.490 2.977 9.711 1.00 98.38 107 LEU A O 1
ATOM 761 N N . LEU A 1 108 ? 5.586 3.879 7.859 1.00 98.69 108 LEU A N 1
ATOM 762 C CA . LEU A 1 108 ? 4.972 2.623 7.427 1.00 98.69 108 LEU A CA 1
ATOM 763 C C . LEU A 1 108 ? 6.044 1.553 7.171 1.00 98.69 108 LEU A C 1
ATOM 765 O O . LEU A 1 108 ? 5.914 0.426 7.641 1.00 98.69 108 LEU A O 1
ATOM 769 N N . ASN A 1 109 ? 7.135 1.912 6.490 1.00 98.62 109 ASN A N 1
ATOM 770 C CA . ASN A 1 109 ? 8.270 1.021 6.257 1.00 98.62 109 ASN A CA 1
ATOM 771 C C . ASN A 1 109 ? 8.860 0.478 7.568 1.00 98.62 109 ASN A C 1
ATOM 773 O O . ASN A 1 109 ? 9.099 -0.723 7.678 1.00 98.62 109 ASN A O 1
ATOM 777 N N . ALA A 1 110 ? 9.053 1.337 8.575 1.00 98.38 110 ALA A N 1
ATOM 778 C CA . ALA A 1 110 ? 9.531 0.924 9.892 1.00 98.38 110 ALA A CA 1
ATOM 779 C C . ALA A 1 110 ? 8.581 -0.084 10.562 1.00 98.38 110 ALA A C 1
ATOM 781 O O . ALA A 1 110 ? 9.045 -1.094 11.091 1.00 98.38 110 ALA A O 1
ATOM 782 N N . GLY A 1 111 ? 7.264 0.137 10.477 1.00 98.31 111 GLY A N 1
ATOM 783 C CA . GLY A 1 111 ? 6.261 -0.815 10.962 1.00 98.31 111 GLY A CA 1
ATOM 784 C C . GLY A 1 111 ? 6.340 -2.174 10.256 1.00 98.31 111 GLY A C 1
ATOM 785 O O . GLY A 1 111 ? 6.359 -3.215 10.909 1.00 98.31 111 GLY A O 1
ATOM 786 N N . LEU A 1 112 ? 6.459 -2.183 8.926 1.00 98.56 112 LEU A N 1
ATOM 787 C CA . LEU A 1 112 ? 6.572 -3.422 8.143 1.00 98.56 112 LEU A CA 1
ATOM 788 C C . LEU A 1 112 ? 7.873 -4.187 8.442 1.00 98.56 112 LEU A C 1
ATOM 790 O O . LEU A 1 112 ? 7.857 -5.416 8.533 1.00 98.56 112 LEU A O 1
ATOM 794 N N . LEU A 1 113 ? 8.988 -3.478 8.642 1.00 98.00 113 LEU A N 1
ATOM 795 C CA . LEU A 1 113 ? 10.259 -4.071 9.073 1.00 98.00 113 LEU A CA 1
ATOM 796 C C . LEU A 1 113 ? 10.174 -4.640 10.494 1.00 98.00 113 LEU A C 1
ATOM 798 O O . LEU A 1 113 ? 10.740 -5.701 10.758 1.00 98.00 113 LEU A O 1
ATOM 802 N N . ALA A 1 114 ? 9.446 -3.983 11.401 1.00 97.44 114 ALA A N 1
ATOM 803 C CA . ALA A 1 114 ? 9.238 -4.470 12.765 1.00 97.44 114 ALA A CA 1
ATOM 804 C C . ALA A 1 114 ? 8.462 -5.801 12.808 1.00 97.44 114 ALA A C 1
ATOM 806 O O . ALA A 1 114 ? 8.673 -6.599 13.719 1.00 97.44 114 ALA A O 1
ATOM 807 N N . LEU A 1 115 ? 7.655 -6.096 11.781 1.00 98.00 115 LEU A N 1
ATOM 808 C CA . LEU A 1 115 ? 7.036 -7.412 11.564 1.00 98.00 115 LEU A CA 1
ATOM 809 C C . LEU A 1 115 ? 8.001 -8.482 11.014 1.00 98.00 115 LEU A C 1
ATOM 811 O O . LEU A 1 115 ? 7.579 -9.590 10.676 1.00 98.00 115 LEU A O 1
ATOM 815 N N . GLY A 1 116 ? 9.292 -8.166 10.883 1.00 97.69 116 GLY A N 1
ATOM 816 C CA . GLY A 1 116 ? 10.324 -9.089 10.414 1.00 97.69 116 GLY A CA 1
ATOM 817 C C . GLY A 1 116 ? 10.340 -9.309 8.901 1.00 97.69 116 GLY A C 1
ATOM 818 O O . GLY A 1 116 ? 10.911 -10.299 8.442 1.00 97.69 116 GLY A O 1
ATOM 819 N N . ALA A 1 117 ? 9.709 -8.430 8.117 1.00 98.06 117 ALA A N 1
ATOM 820 C CA . ALA A 1 117 ? 9.765 -8.513 6.663 1.00 98.06 117 ALA A CA 1
ATOM 821 C C . ALA A 1 117 ? 11.148 -8.122 6.132 1.00 98.06 117 ALA A C 1
ATOM 823 O O . ALA A 1 117 ? 11.732 -7.124 6.551 1.00 98.06 117 ALA A O 1
ATOM 824 N N . ASN A 1 118 ? 11.649 -8.883 5.162 1.00 98.31 118 ASN A N 1
ATOM 825 C CA . ASN A 1 118 ? 12.887 -8.562 4.459 1.00 98.31 118 ASN A CA 1
ATOM 826 C C . ASN A 1 118 ? 12.574 -7.974 3.079 1.00 98.31 118 ASN A C 1
ATOM 828 O O . ASN A 1 118 ? 11.782 -8.572 2.350 1.00 98.31 118 ASN A O 1
ATOM 832 N N . PRO A 1 119 ? 13.205 -6.858 2.674 1.00 98.44 119 PRO A N 1
ATOM 833 C CA . PRO A 1 119 ? 13.081 -6.349 1.315 1.00 98.44 119 PRO A CA 1
ATOM 834 C C . PRO A 1 119 ? 13.358 -7.427 0.260 1.00 98.44 119 PRO A C 1
ATOM 836 O O . PRO A 1 119 ? 14.406 -8.081 0.259 1.00 98.44 119 PRO A O 1
ATOM 839 N N . GLY A 1 120 ? 12.391 -7.619 -0.628 1.00 98.12 120 GLY A N 1
ATOM 840 C CA . GLY A 1 120 ? 12.476 -8.484 -1.789 1.00 98.12 120 GLY A CA 1
ATOM 841 C C . GLY A 1 120 ? 13.240 -7.836 -2.940 1.00 98.12 120 GLY A C 1
ATOM 842 O O . GLY A 1 120 ? 14.029 -6.904 -2.782 1.00 98.12 120 GLY A O 1
ATOM 843 N N . ARG A 1 121 ? 13.005 -8.352 -4.143 1.00 97.94 121 ARG A N 1
ATOM 844 C CA . ARG A 1 121 ? 13.527 -7.795 -5.389 1.00 97.94 121 ARG A CA 1
ATOM 845 C C . ARG A 1 121 ? 12.371 -7.326 -6.249 1.00 97.94 121 ARG A C 1
ATOM 847 O O . ARG A 1 121 ? 11.405 -8.063 -6.439 1.00 97.94 121 ARG A O 1
ATOM 854 N N . ASN A 1 122 ? 12.523 -6.128 -6.798 1.00 98.06 122 ASN A N 1
ATOM 855 C CA . ASN A 1 122 ? 11.590 -5.580 -7.767 1.00 98.06 122 ASN A CA 1
ATOM 856 C C . ASN A 1 122 ? 11.604 -6.378 -9.089 1.00 98.06 122 ASN A C 1
ATOM 858 O O . ASN A 1 122 ? 12.512 -7.186 -9.337 1.00 98.06 122 ASN A O 1
ATOM 862 N N . ALA A 1 123 ? 10.607 -6.123 -9.937 1.00 96.88 123 ALA A N 1
ATOM 863 C CA . ALA A 1 123 ? 10.556 -6.613 -11.304 1.00 96.88 123 ALA A CA 1
ATOM 864 C C . ALA A 1 123 ? 11.826 -6.232 -12.086 1.00 96.88 123 ALA A C 1
ATOM 866 O O . ALA A 1 123 ? 12.464 -5.207 -11.831 1.00 96.88 123 ALA A O 1
ATOM 867 N N . ARG A 1 124 ? 12.222 -7.076 -13.044 1.00 96.12 124 ARG A N 1
ATOM 868 C CA . ARG A 1 124 ? 13.383 -6.823 -13.912 1.00 96.12 124 ARG A CA 1
ATOM 869 C C . ARG A 1 124 ? 13.053 -7.111 -15.364 1.00 96.12 124 ARG A C 1
ATOM 871 O O . ARG A 1 124 ? 12.539 -8.177 -15.678 1.00 96.12 124 ARG A O 1
ATOM 878 N N . TRP A 1 125 ? 13.467 -6.214 -16.246 1.00 94.31 125 TRP A N 1
ATOM 879 C CA . TRP A 1 125 ? 13.352 -6.358 -17.691 1.00 94.31 125 TRP A CA 1
ATOM 880 C C . TRP A 1 125 ? 14.677 -6.909 -18.201 1.00 94.31 125 TRP A C 1
ATOM 882 O O . TRP A 1 125 ? 15.705 -6.237 -18.135 1.00 94.31 125 TRP A O 1
ATOM 892 N N . VAL A 1 126 ? 14.666 -8.166 -18.631 1.00 93.50 126 VAL A N 1
ATOM 893 C CA . VAL A 1 126 ? 15.849 -8.864 -19.136 1.00 93.50 126 VAL A CA 1
ATOM 894 C C . VAL A 1 126 ? 15.745 -8.920 -20.649 1.00 93.50 126 VAL A C 1
ATOM 896 O O . VAL A 1 126 ? 14.793 -9.491 -21.174 1.00 93.50 126 VAL A O 1
ATOM 899 N N . GLU A 1 127 ? 16.706 -8.325 -21.344 1.00 90.62 127 GLU A N 1
ATOM 900 C CA . GLU A 1 127 ? 16.777 -8.384 -22.803 1.00 90.62 127 GLU A CA 1
ATOM 901 C C . GLU A 1 127 ? 16.869 -9.841 -23.284 1.00 90.62 127 GLU A C 1
ATOM 903 O O . GLU A 1 127 ? 17.550 -10.672 -22.672 1.00 90.62 127 GLU A O 1
ATOM 908 N N . VAL A 1 128 ? 16.118 -10.172 -24.335 1.00 86.69 128 VAL A N 1
ATOM 909 C CA . VAL A 1 128 ? 16.075 -11.527 -24.899 1.00 86.69 128 VAL A CA 1
ATOM 910 C C . VAL A 1 128 ? 17.146 -11.661 -25.981 1.00 86.69 128 VAL A C 1
ATOM 912 O O . VAL A 1 128 ? 17.145 -10.908 -26.949 1.00 86.69 128 VAL A O 1
ATOM 915 N N . GLU A 1 129 ? 18.039 -12.648 -25.846 1.00 85.12 129 GLU A N 1
ATOM 916 C CA . GLU A 1 129 ? 19.035 -12.986 -26.874 1.00 85.12 129 GLU A CA 1
ATOM 917 C C . GLU A 1 129 ? 18.567 -14.168 -27.753 1.00 85.12 129 GLU A C 1
ATOM 919 O O . GLU A 1 129 ? 18.117 -15.185 -27.209 1.00 85.12 129 GLU A O 1
ATOM 924 N N . PRO A 1 130 ? 18.723 -14.107 -29.096 1.00 81.19 130 PRO A N 1
ATOM 925 C CA . PRO A 1 130 ? 19.269 -12.996 -29.886 1.00 81.19 130 PRO A CA 1
ATOM 926 C C . PRO A 1 130 ? 18.280 -11.830 -30.034 1.00 81.19 130 PRO A C 1
ATOM 928 O O . PRO A 1 130 ? 17.071 -12.056 -30.070 1.00 81.19 130 PRO A O 1
ATOM 931 N N . GLU A 1 131 ? 18.813 -10.612 -30.185 1.00 71.50 131 GLU A N 1
ATOM 932 C CA . GLU A 1 131 ? 18.014 -9.413 -30.468 1.00 71.50 131 GLU A CA 1
ATOM 933 C C . GLU A 1 131 ? 17.092 -9.683 -31.675 1.00 71.50 131 GLU A C 1
ATOM 935 O O . GLU A 1 131 ? 17.571 -10.150 -32.721 1.00 71.50 131 GLU A O 1
ATOM 940 N N . PRO A 1 132 ? 15.773 -9.439 -31.556 1.00 67.44 132 PRO A N 1
ATOM 941 C CA . PRO A 1 132 ? 14.870 -9.482 -32.695 1.00 67.44 132 PRO A CA 1
ATOM 942 C C . PRO A 1 132 ? 15.438 -8.624 -33.838 1.00 67.44 132 PRO A C 1
ATOM 944 O O . PRO A 1 132 ? 15.905 -7.513 -33.585 1.00 67.44 132 PRO A O 1
ATOM 947 N N . PRO A 1 133 ? 15.430 -9.092 -35.100 1.00 69.25 133 PRO A N 1
ATOM 948 C CA . PRO A 1 133 ? 15.897 -8.298 -36.213 1.00 69.25 133 PRO A CA 1
ATOM 949 C C . PRO A 1 133 ? 15.057 -7.029 -36.222 1.00 69.25 133 PRO A C 1
ATOM 951 O O . PRO A 1 133 ? 13.833 -7.103 -36.104 1.00 69.25 133 PRO A O 1
ATOM 954 N N . LEU A 1 134 ? 15.725 -5.882 -36.350 1.00 64.31 134 LEU A N 1
ATOM 955 C CA . LEU A 1 134 ? 15.106 -4.575 -36.552 1.00 64.31 134 LEU A CA 1
ATOM 956 C C . LEU A 1 134 ? 14.327 -4.572 -37.883 1.00 64.31 134 LEU A C 1
ATOM 958 O O . LEU A 1 134 ? 14.760 -3.999 -38.877 1.00 64.31 134 LEU A O 1
ATOM 962 N N . GLY A 1 135 ? 13.208 -5.288 -37.934 1.00 59.12 135 GLY A N 1
ATOM 963 C CA . GLY A 1 135 ? 12.154 -5.114 -38.917 1.00 59.12 135 GLY A CA 1
ATOM 964 C C . GLY A 1 135 ? 11.263 -3.977 -38.444 1.00 59.12 135 GLY A C 1
ATOM 965 O O . GLY A 1 135 ? 11.030 -3.846 -37.246 1.00 59.12 135 GLY A O 1
ATOM 966 N N . GLU A 1 136 ? 10.835 -3.138 -39.381 1.00 52.22 136 GLU A N 1
ATOM 967 C CA . GLU A 1 136 ? 10.052 -1.908 -39.216 1.00 52.22 136 GLU A CA 1
ATOM 968 C C . GLU A 1 136 ? 8.769 -2.122 -38.384 1.00 52.22 136 GLU A C 1
ATOM 970 O O . GLU A 1 136 ? 7.664 -2.199 -38.910 1.00 52.22 136 GLU A O 1
ATOM 975 N N . ALA A 1 137 ? 8.898 -2.214 -37.060 1.00 52.41 137 ALA A N 1
ATOM 976 C CA . ALA A 1 137 ? 7.788 -2.177 -36.118 1.00 52.41 137 ALA A CA 1
ATOM 977 C C . ALA A 1 137 ? 7.364 -0.715 -35.905 1.00 52.41 137 ALA A C 1
ATOM 979 O O . ALA A 1 137 ? 7.416 -0.182 -34.797 1.00 52.41 137 ALA A O 1
ATOM 980 N N . GLU A 1 138 ? 6.960 -0.042 -36.982 1.00 48.88 138 GLU A N 1
ATOM 981 C CA . GLU A 1 138 ? 6.149 1.169 -36.885 1.00 48.88 138 GLU A CA 1
ATOM 982 C C . GLU A 1 138 ? 4.741 0.745 -36.424 1.00 48.88 138 GLU A C 1
ATOM 984 O O . GLU A 1 138 ? 3.826 0.593 -37.227 1.00 48.88 138 GLU A O 1
ATOM 989 N N . GLY A 1 139 ? 4.579 0.473 -35.123 1.00 50.22 139 GLY A N 1
ATOM 990 C CA . GLY A 1 139 ? 3.259 0.268 -34.505 1.00 50.22 139 GLY A CA 1
ATOM 991 C C . GLY A 1 139 ? 3.084 -0.940 -33.581 1.00 50.22 139 GLY A C 1
ATOM 992 O O . GLY A 1 139 ? 1.956 -1.200 -33.171 1.00 50.22 139 GLY A O 1
ATOM 993 N N . GLY A 1 140 ? 4.142 -1.679 -33.239 1.00 44.69 140 GLY A N 1
ATOM 994 C CA . GLY A 1 140 ? 4.035 -2.820 -32.324 1.00 44.69 140 GLY A CA 1
ATOM 995 C C . GLY A 1 140 ? 3.933 -2.379 -30.864 1.00 44.69 140 GLY A C 1
ATOM 996 O O . GLY A 1 140 ? 4.934 -1.970 -30.281 1.00 44.69 140 GLY A O 1
ATOM 997 N N . SER A 1 141 ? 2.733 -2.469 -30.285 1.00 49.75 141 SER A N 1
ATOM 998 C CA . SER A 1 141 ? 2.510 -2.483 -28.833 1.00 49.75 141 SER A CA 1
ATOM 999 C C . SER A 1 141 ? 3.454 -3.484 -28.163 1.00 49.75 141 SER A C 1
ATOM 1001 O O . SER A 1 141 ? 3.728 -4.530 -28.752 1.00 49.75 141 SER A O 1
ATOM 1003 N N . GLU A 1 142 ? 3.934 -3.187 -26.954 1.00 52.44 142 GLU A N 1
ATOM 1004 C CA . GLU A 1 142 ? 4.740 -4.100 -26.135 1.00 52.44 142 GLU A CA 1
ATOM 1005 C C . GLU A 1 142 ? 3.971 -5.414 -25.898 1.00 52.44 142 GLU A C 1
ATOM 1007 O O . GLU A 1 142 ? 3.191 -5.544 -24.964 1.00 52.44 142 GLU A O 1
ATOM 1012 N N . ALA A 1 143 ? 4.114 -6.380 -26.809 1.00 50.59 143 ALA A N 1
ATOM 1013 C CA . ALA A 1 143 ? 3.422 -7.656 -26.733 1.00 50.59 143 ALA A CA 1
ATOM 1014 C C . ALA A 1 143 ? 4.030 -8.475 -25.592 1.00 50.59 143 ALA A C 1
ATOM 1016 O O . ALA A 1 143 ? 5.214 -8.810 -25.620 1.00 50.59 143 ALA A O 1
ATOM 1017 N N . GLU A 1 144 ? 3.225 -8.767 -24.577 1.00 53.81 144 GLU A N 1
ATOM 1018 C CA . GLU A 1 144 ? 3.661 -9.448 -23.365 1.00 53.81 144 GLU A CA 1
ATOM 1019 C C . GLU A 1 144 ? 4.134 -10.879 -23.647 1.00 53.81 144 GLU A C 1
ATOM 1021 O O . GLU A 1 144 ? 3.512 -11.641 -24.391 1.00 53.81 144 GLU A O 1
ATOM 1026 N N . ALA A 1 145 ? 5.250 -11.265 -23.027 1.00 51.84 145 ALA A N 1
ATOM 1027 C CA . ALA A 1 145 ? 5.699 -12.649 -23.025 1.00 51.84 145 ALA A CA 1
ATOM 1028 C C . ALA A 1 145 ? 4.767 -13.472 -22.120 1.00 51.84 145 ALA A C 1
ATOM 1030 O O . ALA A 1 145 ? 4.854 -13.357 -20.899 1.00 51.84 145 ALA A O 1
ATOM 1031 N N . GLY A 1 146 ? 3.906 -14.308 -22.707 1.00 51.50 146 GLY A N 1
ATOM 1032 C CA . GLY A 1 146 ? 3.173 -15.336 -21.962 1.00 51.50 146 GLY A CA 1
ATOM 1033 C C . GLY A 1 146 ? 4.122 -16.215 -21.130 1.00 51.50 146 GLY A C 1
ATOM 1034 O O . GLY A 1 146 ? 5.222 -16.561 -21.573 1.00 51.50 146 GLY A O 1
ATOM 1035 N N . ASP A 1 147 ? 3.704 -16.542 -19.903 1.00 49.44 147 ASP A N 1
ATOM 1036 C CA . ASP A 1 147 ? 4.461 -17.297 -18.882 1.00 49.44 147 ASP A CA 1
ATOM 1037 C C . ASP A 1 147 ? 4.708 -18.778 -19.264 1.00 49.44 147 ASP A C 1
ATOM 1039 O O . ASP A 1 147 ? 5.446 -19.513 -18.613 1.00 49.44 147 ASP A O 1
ATOM 1043 N N . ASP A 1 148 ? 4.117 -19.237 -20.362 1.00 49.78 148 ASP A N 1
ATOM 1044 C CA . ASP A 1 148 ? 3.992 -20.637 -20.762 1.00 49.78 148 ASP A CA 1
ATOM 1045 C C . ASP A 1 148 ? 5.028 -21.122 -21.792 1.00 49.78 148 ASP A C 1
ATOM 1047 O O . ASP A 1 148 ? 5.021 -22.289 -22.183 1.00 49.78 148 ASP A O 1
ATOM 1051 N N . GLY A 1 149 ? 5.996 -20.292 -22.189 1.00 53.66 149 GLY A N 1
ATOM 1052 C CA . GLY A 1 149 ? 7.137 -20.751 -22.997 1.00 53.66 149 GLY A CA 1
ATOM 1053 C C . GLY A 1 149 ? 6.789 -21.219 -24.422 1.00 53.66 149 GLY A C 1
ATOM 1054 O O . GLY A 1 149 ? 7.667 -21.722 -25.125 1.00 53.66 149 GLY A O 1
ATOM 1055 N N . GLU A 1 150 ? 5.554 -21.007 -24.887 1.00 51.59 150 GLU A N 1
ATOM 1056 C CA . GLU A 1 150 ? 5.088 -21.345 -26.243 1.00 51.59 150 GLU A CA 1
ATOM 1057 C C . GLU A 1 150 ? 5.420 -20.274 -27.306 1.00 51.59 150 GLU A C 1
ATOM 1059 O O . GLU A 1 150 ? 5.026 -20.383 -28.464 1.00 51.59 150 GLU A O 1
ATOM 1064 N N . ALA A 1 151 ? 6.239 -19.270 -26.978 1.00 53.53 151 ALA A N 1
ATOM 1065 C CA . ALA A 1 151 ? 6.658 -18.222 -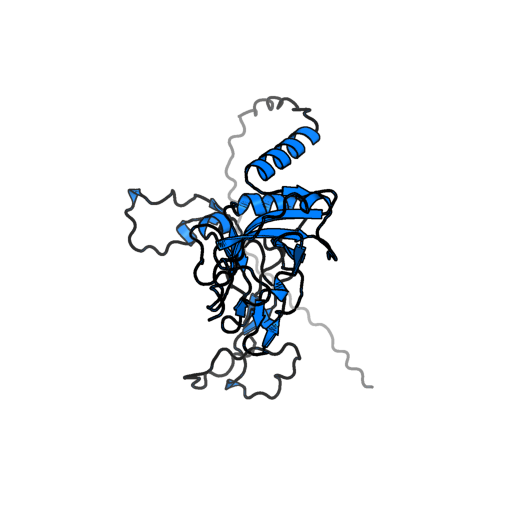27.919 1.00 53.53 151 ALA A CA 1
ATOM 1066 C C . ALA A 1 151 ? 7.685 -18.680 -28.985 1.00 53.53 151 ALA A C 1
ATOM 1068 O O . ALA A 1 151 ? 8.195 -17.859 -29.753 1.00 53.53 151 ALA A O 1
ATOM 1069 N N . ALA A 1 152 ? 8.026 -19.973 -29.052 1.00 56.22 152 ALA A N 1
ATOM 1070 C CA . ALA A 1 152 ? 9.056 -20.470 -29.967 1.00 56.22 152 ALA A CA 1
ATOM 1071 C C . ALA A 1 152 ? 8.682 -20.311 -31.457 1.00 56.22 152 ALA A C 1
ATOM 1073 O O . ALA A 1 152 ? 9.587 -20.116 -32.273 1.00 56.22 152 ALA A O 1
ATOM 1074 N N . ASP A 1 153 ? 7.384 -20.308 -31.789 1.00 57.78 153 ASP A N 1
ATOM 1075 C CA . ASP A 1 153 ? 6.882 -20.262 -33.174 1.00 57.78 153 ASP A CA 1
ATOM 1076 C C . ASP A 1 153 ? 6.345 -18.887 -33.621 1.00 57.78 153 ASP A C 1
ATOM 1078 O O . ASP A 1 153 ? 5.983 -18.720 -34.789 1.00 57.78 153 ASP A O 1
ATOM 1082 N N . ALA A 1 154 ? 6.338 -17.869 -32.750 1.00 58.88 154 ALA A N 1
ATOM 1083 C CA . ALA A 1 154 ? 5.986 -16.510 -33.164 1.00 58.88 154 ALA A CA 1
ATOM 1084 C C . ALA A 1 154 ? 7.059 -15.933 -34.119 1.00 58.88 154 ALA A C 1
ATOM 1086 O O . ALA A 1 154 ? 8.264 -16.159 -33.888 1.00 58.88 154 ALA A O 1
ATOM 1087 N N . PRO A 1 155 ? 6.659 -15.180 -35.170 1.00 65.75 155 PRO A N 1
ATOM 1088 C CA . PRO A 1 155 ? 7.588 -14.479 -36.047 1.00 65.75 155 PRO A CA 1
ATOM 1089 C C . PRO A 1 155 ? 8.581 -13.663 -35.225 1.00 65.75 155 PRO A C 1
ATOM 1091 O O . PRO A 1 155 ? 8.216 -13.027 -34.243 1.00 65.75 155 PRO A O 1
ATOM 1094 N N . LEU A 1 156 ? 9.852 -13.668 -35.629 1.00 63.09 156 LEU A N 1
ATOM 1095 C CA . LEU A 1 156 ? 10.922 -13.021 -34.865 1.00 63.09 156 LEU A CA 1
ATOM 1096 C C . LEU A 1 156 ? 10.672 -11.511 -34.657 1.00 63.09 156 LEU A C 1
ATOM 1098 O O . LEU A 1 156 ? 11.142 -10.967 -33.670 1.00 63.09 156 LEU A O 1
ATOM 1102 N N . ALA A 1 157 ? 9.904 -10.869 -35.547 1.00 64.56 157 ALA A N 1
ATOM 1103 C CA . ALA A 1 157 ? 9.495 -9.465 -35.452 1.00 64.56 157 ALA A CA 1
ATOM 1104 C C . ALA A 1 157 ? 8.441 -9.178 -34.362 1.00 64.56 157 ALA A C 1
ATOM 1106 O O . ALA A 1 157 ? 8.371 -8.048 -33.892 1.00 64.56 157 ALA A O 1
ATOM 1107 N N . ASP A 1 158 ? 7.679 -10.188 -33.930 1.00 65.50 158 ASP A N 1
ATOM 1108 C CA . ASP A 1 158 ? 6.603 -10.047 -32.936 1.00 65.50 158 ASP A CA 1
ATOM 1109 C C . ASP A 1 158 ? 7.043 -10.502 -31.534 1.00 65.50 158 ASP A C 1
ATOM 1111 O O . ASP A 1 158 ? 6.233 -10.592 -30.612 1.00 65.50 158 ASP A O 1
ATOM 1115 N N . ARG A 1 159 ? 8.329 -10.835 -31.353 1.00 68.06 159 ARG A N 1
ATOM 1116 C CA . ARG A 1 159 ? 8.840 -11.265 -30.048 1.00 68.06 159 ARG A CA 1
ATOM 1117 C C . ARG A 1 159 ? 9.097 -10.056 -29.149 1.00 68.06 159 ARG A C 1
ATOM 1119 O O . ARG A 1 159 ? 9.729 -9.097 -29.600 1.00 68.06 159 ARG A O 1
ATOM 1126 N N . PRO A 1 160 ? 8.702 -10.111 -27.865 1.00 76.38 160 PRO A N 1
ATOM 1127 C CA . PRO A 1 160 ? 9.050 -9.065 -26.919 1.00 76.38 160 PRO A CA 1
ATOM 1128 C C . PRO A 1 160 ? 10.565 -8.896 -26.831 1.00 76.38 160 PRO A C 1
ATOM 1130 O O . PRO A 1 160 ? 11.311 -9.870 -26.711 1.00 76.38 160 PRO A O 1
ATOM 1133 N N . ARG A 1 161 ? 11.020 -7.638 -26.835 1.00 82.81 161 ARG A N 1
ATOM 1134 C CA . ARG A 1 161 ? 12.439 -7.298 -26.628 1.00 82.81 161 ARG A CA 1
ATOM 1135 C C . ARG A 1 161 ? 12.923 -7.664 -25.228 1.00 82.81 161 ARG A C 1
ATOM 1137 O O . ARG A 1 161 ? 14.097 -7.968 -25.032 1.00 82.81 161 ARG A O 1
ATOM 1144 N N . PHE A 1 162 ? 12.015 -7.635 -24.257 1.00 88.50 162 PHE A N 1
ATOM 1145 C CA . PHE A 1 162 ? 12.314 -7.895 -22.859 1.00 88.50 162 PHE A CA 1
ATOM 1146 C C . PHE A 1 162 ? 11.453 -9.034 -22.334 1.00 88.50 162 PHE A C 1
ATOM 1148 O O . PHE A 1 162 ? 10.236 -9.038 -22.487 1.00 88.50 162 PHE A O 1
ATOM 1155 N N . ARG A 1 163 ? 12.088 -9.969 -21.632 1.00 90.94 163 ARG A N 1
ATOM 1156 C CA . ARG A 1 163 ? 11.409 -10.882 -20.724 1.00 90.94 163 ARG A CA 1
ATOM 1157 C C . ARG A 1 163 ? 11.334 -10.224 -19.357 1.00 90.94 163 ARG A C 1
ATOM 1159 O O . ARG A 1 163 ? 12.365 -9.878 -18.773 1.00 90.94 163 ARG A O 1
ATOM 1166 N N . ILE A 1 164 ? 10.126 -10.093 -18.831 1.00 92.38 164 ILE A N 1
ATOM 1167 C CA . ILE A 1 164 ? 9.907 -9.518 -17.509 1.00 92.38 164 ILE A CA 1
ATOM 1168 C C . ILE A 1 164 ? 10.031 -10.632 -16.470 1.00 92.38 164 ILE A C 1
ATOM 1170 O O . ILE A 1 164 ? 9.401 -11.681 -16.563 1.00 92.38 164 ILE A O 1
ATOM 1174 N N . VAL A 1 165 ? 10.914 -10.431 -15.496 1.00 95.19 165 VAL A N 1
ATOM 1175 C CA . VAL A 1 165 ? 11.021 -11.270 -14.303 1.00 95.19 165 VAL A CA 1
ATOM 1176 C C . VAL A 1 165 ? 10.193 -10.591 -13.215 1.00 95.19 165 VAL A C 1
ATOM 1178 O O . VAL A 1 165 ? 10.566 -9.477 -12.835 1.00 95.19 165 VAL A O 1
ATOM 1181 N N . PRO A 1 166 ? 9.116 -11.219 -12.712 1.00 96.12 166 PRO A N 1
ATOM 1182 C CA . PRO A 1 166 ? 8.249 -10.604 -11.714 1.00 96.12 166 PRO A CA 1
ATOM 1183 C C . PRO A 1 166 ? 8.992 -10.339 -10.391 1.00 96.12 166 PRO A C 1
ATOM 1185 O O . PRO A 1 166 ? 10.034 -10.962 -10.113 1.00 96.12 166 PRO A O 1
ATOM 1188 N N . PRO A 1 167 ? 8.479 -9.412 -9.562 1.00 97.75 167 PRO A N 1
ATOM 1189 C CA . PRO A 1 167 ? 9.026 -9.165 -8.242 1.00 97.75 167 PRO A CA 1
ATOM 1190 C C . PRO A 1 167 ? 8.862 -10.410 -7.364 1.00 97.75 167 PRO A C 1
ATOM 1192 O O . PRO A 1 167 ? 7.930 -11.198 -7.521 1.00 97.75 167 PRO A O 1
ATOM 1195 N N . HIS A 1 168 ? 9.787 -10.608 -6.430 1.00 97.81 168 HIS A N 1
ATOM 1196 C CA . HIS A 1 168 ? 9.762 -11.756 -5.521 1.00 97.81 168 HIS A CA 1
ATOM 1197 C C . HIS A 1 168 ? 10.431 -11.428 -4.189 1.00 97.81 168 HIS A C 1
ATOM 1199 O O . HIS A 1 168 ? 11.352 -10.615 -4.126 1.00 97.81 168 HIS A O 1
ATOM 1205 N N . GLY A 1 169 ? 10.008 -12.108 -3.128 1.00 97.81 169 GLY A N 1
ATOM 1206 C CA . GLY A 1 169 ? 10.535 -11.931 -1.779 1.00 97.81 169 GLY A CA 1
ATOM 1207 C C . GLY A 1 169 ? 9.441 -12.100 -0.737 1.00 97.81 169 GLY A C 1
ATOM 1208 O O . GLY A 1 169 ? 8.391 -12.682 -1.020 1.00 97.81 169 GLY A O 1
ATOM 1209 N N . ASP A 1 170 ? 9.695 -11.575 0.456 1.00 98.25 170 ASP A N 1
ATOM 1210 C CA . ASP A 1 170 ? 8.668 -11.455 1.480 1.00 98.25 170 ASP A CA 1
ATOM 1211 C C . ASP A 1 170 ? 7.531 -10.556 0.995 1.00 98.25 170 ASP A C 1
ATOM 1213 O O . ASP A 1 170 ? 7.722 -9.651 0.179 1.00 98.25 170 ASP A O 1
ATOM 1217 N N . GLY A 1 171 ? 6.340 -10.774 1.542 1.00 97.81 171 GLY A N 1
ATOM 1218 C CA . GLY A 1 171 ? 5.195 -9.971 1.173 1.00 97.81 171 GLY A CA 1
ATOM 1219 C C . GLY A 1 171 ? 4.130 -9.876 2.241 1.00 97.81 171 GLY A C 1
ATOM 1220 O O . GLY A 1 171 ? 4.260 -10.427 3.337 1.00 97.81 171 GLY A O 1
ATOM 1221 N N . PHE A 1 172 ? 3.081 -9.145 1.890 1.00 98.75 172 PHE A N 1
ATOM 1222 C CA . PHE A 1 172 ? 1.947 -8.881 2.753 1.00 98.75 172 PHE A CA 1
ATOM 1223 C C . PHE A 1 172 ? 0.636 -9.156 2.034 1.00 98.75 172 PHE A C 1
ATOM 1225 O O . PHE A 1 172 ? 0.427 -8.823 0.867 1.00 98.75 172 PHE A O 1
ATOM 1232 N N . TYR A 1 173 ? -0.278 -9.746 2.781 1.00 98.75 173 TYR A N 1
ATOM 1233 C CA . TYR A 1 173 ? -1.676 -9.837 2.439 1.00 98.75 173 TYR A CA 1
ATOM 1234 C C . TYR A 1 173 ? -2.339 -8.523 2.853 1.00 98.75 173 TYR A C 1
ATOM 1236 O O . TYR A 1 173 ? -2.458 -8.234 4.040 1.00 98.75 173 TYR A O 1
ATOM 1244 N N . LEU A 1 174 ? -2.765 -7.728 1.870 1.00 98.75 174 LEU A N 1
ATOM 1245 C CA . LEU A 1 174 ? -3.425 -6.448 2.125 1.00 98.75 174 LEU A CA 1
ATOM 1246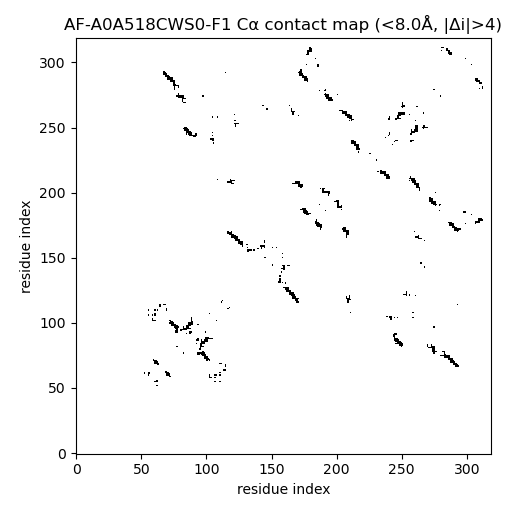 C C . LEU A 1 174 ? -4.949 -6.593 2.175 1.00 98.75 174 LEU A C 1
ATOM 1248 O O . LEU A 1 174 ? -5.528 -7.330 1.371 1.00 98.75 174 LEU A O 1
ATOM 1252 N N . TYR A 1 175 ? -5.586 -5.887 3.104 1.00 98.88 175 TYR A N 1
ATOM 1253 C CA . TYR A 1 175 ? -7.037 -5.867 3.273 1.00 98.88 175 TYR A CA 1
ATOM 1254 C C . TYR A 1 175 ? -7.532 -4.454 3.541 1.00 98.88 175 TYR A C 1
ATOM 1256 O O . TYR A 1 175 ? -6.828 -3.669 4.170 1.00 98.88 175 TYR A O 1
ATOM 1264 N N . THR A 1 176 ? -8.763 -4.158 3.145 1.00 98.81 176 THR A N 1
ATOM 1265 C CA . THR A 1 176 ? -9.482 -2.975 3.617 1.00 98.81 176 THR A CA 1
ATOM 1266 C C . THR A 1 176 ? -10.621 -3.380 4.535 1.00 98.81 176 THR A C 1
ATOM 1268 O O . THR A 1 176 ? -11.226 -4.442 4.367 1.00 98.81 176 THR A O 1
ATOM 1271 N N . ALA A 1 177 ? -10.905 -2.532 5.517 1.00 98.75 177 ALA A N 1
ATOM 1272 C CA . ALA A 1 177 ? -12.025 -2.708 6.420 1.00 98.75 177 ALA A CA 1
ATOM 1273 C C . ALA A 1 177 ? -12.694 -1.368 6.733 1.00 98.75 177 ALA A C 1
ATOM 1275 O O . ALA A 1 177 ? -12.017 -0.363 6.952 1.00 98.75 177 ALA A O 1
ATOM 1276 N N . TRP A 1 178 ? -14.019 -1.354 6.784 1.00 98.62 178 TRP A N 1
ATOM 1277 C CA . TRP A 1 178 ? -14.802 -0.214 7.256 1.00 98.62 178 TRP A CA 1
ATOM 1278 C C . TRP A 1 178 ? -16.136 -0.700 7.809 1.00 98.62 178 TRP A C 1
ATOM 1280 O O . TRP A 1 178 ? -16.492 -1.877 7.700 1.00 98.62 178 TRP A O 1
ATOM 1290 N N . ARG A 1 179 ? -16.872 0.222 8.416 1.00 98.19 179 ARG A N 1
ATOM 1291 C CA . ARG A 1 179 ? -18.245 0.003 8.845 1.00 98.19 179 ARG A CA 1
ATOM 1292 C C . ARG A 1 179 ? -19.198 0.810 7.995 1.00 98.19 179 ARG A C 1
ATOM 1294 O O . ARG A 1 179 ? -18.919 1.960 7.674 1.00 98.19 179 ARG A O 1
ATOM 1301 N N . GLU A 1 180 ? -20.337 0.220 7.693 1.00 96.38 180 GLU A N 1
ATOM 1302 C CA . GLU A 1 180 ? -21.485 0.927 7.148 1.00 96.38 180 GLU A CA 1
ATOM 1303 C C . GLU A 1 180 ? -22.682 0.543 8.012 1.00 96.38 180 GLU A C 1
ATOM 1305 O O . GLU A 1 180 ? -23.001 -0.638 8.135 1.00 96.38 180 GLU A O 1
ATOM 1310 N N . GLU A 1 181 ? -23.286 1.524 8.682 1.00 93.44 181 GLU A N 1
ATOM 1311 C CA . GLU A 1 181 ? -24.296 1.266 9.714 1.00 93.44 181 GLU A CA 1
ATOM 1312 C C . GLU A 1 181 ? -23.771 0.277 10.793 1.00 93.44 181 GLU A C 1
ATOM 1314 O O . GLU A 1 181 ? -22.766 0.545 11.472 1.00 93.44 181 GLU A O 1
ATOM 1319 N N . ASP A 1 182 ? -24.437 -0.870 10.948 1.00 95.00 182 ASP A N 1
ATOM 1320 C CA . ASP A 1 182 ? -24.074 -1.951 11.871 1.00 95.00 182 ASP A CA 1
ATOM 1321 C C . ASP A 1 182 ? -23.293 -3.093 11.188 1.00 95.00 182 ASP A C 1
ATOM 1323 O O . ASP A 1 182 ? -22.936 -4.079 11.838 1.00 95.00 182 ASP A O 1
ATOM 1327 N N . GLU A 1 183 ? -23.001 -2.975 9.891 1.00 97.44 183 GLU A N 1
ATOM 1328 C CA . GLU A 1 183 ? -22.287 -3.990 9.117 1.00 97.44 183 GLU A CA 1
ATOM 1329 C C . GLU A 1 183 ? -20.791 -3.670 8.994 1.00 97.44 183 GLU A C 1
ATOM 1331 O O . GLU A 1 183 ? -20.369 -2.518 8.868 1.00 97.44 183 GLU A O 1
ATOM 1336 N N . VAL A 1 184 ? -19.970 -4.724 9.024 1.00 98.19 184 VAL A N 1
ATOM 1337 C CA . VAL A 1 184 ? -18.522 -4.652 8.800 1.00 98.19 184 VAL A CA 1
ATOM 1338 C C . VAL A 1 184 ? -18.219 -5.175 7.406 1.00 98.19 184 VAL A C 1
ATOM 1340 O O . VAL A 1 184 ? -18.503 -6.331 7.088 1.00 98.19 184 VAL A O 1
ATOM 1343 N N . PHE A 1 185 ? -17.576 -4.338 6.605 1.00 98.50 185 PHE A N 1
ATOM 1344 C CA . PHE A 1 185 ? -17.088 -4.687 5.282 1.00 98.50 185 PHE A CA 1
ATOM 1345 C C . PHE A 1 185 ? -15.598 -4.992 5.373 1.00 98.50 185 PHE A C 1
ATOM 1347 O O . PHE A 1 185 ? -14.842 -4.233 5.978 1.00 98.50 185 PHE A O 1
ATOM 1354 N N . PHE A 1 186 ? -15.181 -6.120 4.799 1.00 98.69 186 PHE A N 1
ATOM 1355 C CA . PHE A 1 186 ? -13.804 -6.603 4.857 1.00 98.69 186 PHE A CA 1
ATOM 1356 C C . PHE A 1 186 ? -13.424 -7.289 3.551 1.00 98.69 186 PHE A C 1
ATOM 1358 O O . PHE A 1 186 ? -13.984 -8.332 3.209 1.00 98.69 186 PHE A O 1
ATOM 1365 N N . PHE A 1 187 ? -12.462 -6.717 2.831 1.00 98.69 187 PHE A N 1
ATOM 1366 C CA . PHE A 1 187 ? -12.079 -7.186 1.503 1.00 98.69 187 PHE A CA 1
ATOM 1367 C C . PHE A 1 187 ? -10.571 -7.326 1.365 1.00 98.69 187 PHE A C 1
ATOM 1369 O O . PHE A 1 187 ? -9.800 -6.570 1.955 1.00 98.69 187 PHE A O 1
ATOM 1376 N N . ARG A 1 188 ? -10.143 -8.272 0.524 1.00 98.56 188 ARG A N 1
ATOM 1377 C CA . ARG A 1 188 ? -8.796 -8.248 -0.055 1.00 98.56 188 ARG A CA 1
ATOM 1378 C C . ARG A 1 188 ? -8.697 -7.027 -0.962 1.00 98.56 188 ARG A C 1
ATOM 1380 O O . ARG A 1 188 ? -9.639 -6.769 -1.708 1.00 98.56 188 ARG A O 1
ATOM 1387 N N . VAL A 1 189 ? -7.571 -6.314 -0.957 1.00 98.62 189 VAL A N 1
ATOM 1388 C CA . VAL A 1 189 ? -7.407 -5.150 -1.854 1.00 98.62 189 VAL A CA 1
ATOM 1389 C C . VAL A 1 189 ? -7.562 -5.538 -3.324 1.00 98.62 189 VAL A C 1
ATOM 1391 O O . VAL A 1 189 ? -8.093 -4.762 -4.106 1.00 98.62 189 VAL A O 1
ATOM 1394 N N . GLU A 1 190 ? -7.181 -6.762 -3.690 1.00 98.50 190 GLU A N 1
ATOM 1395 C CA . GLU A 1 190 ? -7.316 -7.264 -5.058 1.00 98.50 190 GLU A CA 1
ATOM 1396 C C . GLU A 1 190 ? -8.787 -7.409 -5.484 1.00 98.50 190 GLU A C 1
ATOM 1398 O O . GLU A 1 190 ? -9.103 -7.267 -6.660 1.00 98.50 190 GLU A O 1
ATOM 1403 N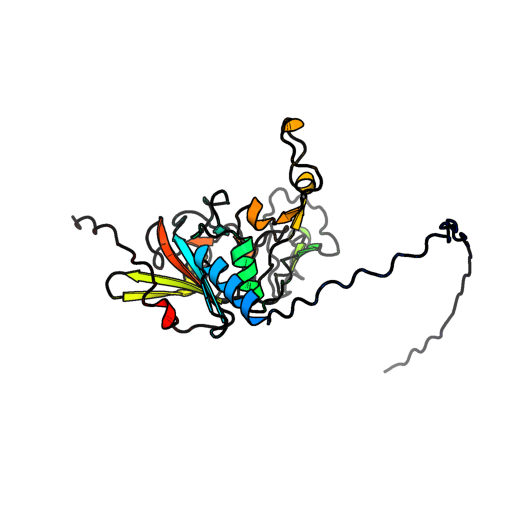 N . ASP A 1 191 ? -9.719 -7.608 -4.542 1.00 98.56 191 ASP A N 1
ATOM 1404 C CA . ASP A 1 191 ? -11.159 -7.629 -4.847 1.00 98.56 191 ASP A CA 1
ATOM 1405 C C . ASP A 1 191 ? -11.719 -6.228 -5.151 1.00 98.56 191 ASP A C 1
ATOM 1407 O O . ASP A 1 191 ? -12.826 -6.100 -5.688 1.00 98.56 191 ASP A O 1
ATOM 1411 N N . LEU A 1 192 ? -10.970 -5.183 -4.787 1.00 98.56 192 LEU A N 1
ATOM 1412 C CA . LEU A 1 192 ? -11.297 -3.776 -5.018 1.00 98.56 192 LEU A CA 1
ATOM 1413 C C . LEU A 1 192 ? -10.723 -3.257 -6.338 1.00 98.56 192 LEU A C 1
ATOM 1415 O O . LEU A 1 192 ? -11.008 -2.123 -6.713 1.00 98.56 192 LEU A O 1
ATOM 1419 N N . VAL A 1 193 ? -9.925 -4.066 -7.034 1.00 98.44 193 VAL A N 1
ATOM 1420 C CA . VAL A 1 193 ? -9.310 -3.732 -8.319 1.00 98.44 193 VAL A CA 1
ATOM 1421 C C . VAL A 1 193 ? -9.911 -4.644 -9.381 1.00 98.44 193 VAL A C 1
ATOM 1423 O O . VAL A 1 193 ? -9.882 -5.866 -9.261 1.00 98.44 193 VAL A O 1
ATOM 1426 N N . ALA A 1 194 ? -10.480 -4.053 -10.423 1.00 98.25 194 ALA A N 1
ATOM 1427 C CA . ALA A 1 194 ? -11.022 -4.760 -11.569 1.00 98.25 194 ALA A CA 1
ATOM 1428 C C . ALA A 1 194 ? -10.016 -4.746 -12.724 1.00 98.25 194 ALA A C 1
ATOM 1430 O O . ALA A 1 194 ? -9.450 -3.706 -13.053 1.00 98.25 194 ALA A O 1
ATOM 1431 N N . ASN A 1 195 ? -9.850 -5.899 -13.363 1.00 97.94 195 ASN A N 1
ATOM 1432 C CA . ASN A 1 195 ? -9.226 -6.033 -14.668 1.00 97.94 195 ASN A CA 1
ATOM 1433 C C . ASN A 1 195 ? -10.299 -5.758 -15.737 1.00 97.94 195 ASN A C 1
ATOM 1435 O O . ASN A 1 195 ? -11.241 -6.540 -15.896 1.00 97.94 195 ASN A O 1
ATOM 1439 N N . LEU A 1 196 ? -10.171 -4.645 -16.457 1.00 97.06 196 LEU A N 1
ATOM 1440 C CA . LEU A 1 196 ? -11.117 -4.205 -17.484 1.00 97.06 196 LEU A CA 1
ATOM 1441 C C . LEU A 1 196 ? -11.141 -5.110 -18.716 1.00 97.06 196 LEU A C 1
ATOM 1443 O O . LEU A 1 196 ? -12.166 -5.180 -19.393 1.00 97.06 196 LEU A O 1
ATOM 1447 N N . GLU A 1 197 ? -10.050 -5.816 -19.005 1.00 96.12 197 GLU A N 1
ATOM 1448 C CA . GLU A 1 197 ? -10.001 -6.740 -20.135 1.00 96.12 197 GLU A CA 1
ATOM 1449 C C . GLU A 1 197 ? -10.784 -8.023 -19.831 1.00 96.12 197 GLU A C 1
ATOM 1451 O O . GLU A 1 197 ? -11.599 -8.475 -20.637 1.00 96.12 197 GLU A O 1
ATOM 1456 N N . THR A 1 198 ? -10.569 -8.608 -18.650 1.00 96.69 198 THR A N 1
ATOM 1457 C CA . THR A 1 198 ? -11.204 -9.883 -18.280 1.00 96.69 198 THR A CA 1
ATOM 1458 C C . THR A 1 198 ? -12.558 -9.709 -17.588 1.00 96.69 198 THR A C 1
ATOM 1460 O O . THR A 1 198 ? -13.319 -10.675 -17.468 1.00 96.69 198 THR A O 1
ATOM 1463 N N . GLY A 1 199 ? -12.863 -8.501 -17.108 1.00 97.00 199 GLY A N 1
ATOM 1464 C CA . GLY A 1 199 ? -14.045 -8.188 -16.304 1.00 97.00 199 GLY A CA 1
ATOM 1465 C C . GLY A 1 199 ? -14.035 -8.828 -14.911 1.00 97.00 199 GLY A C 1
ATOM 1466 O O . GLY A 1 199 ? -15.090 -8.954 -14.288 1.00 97.00 199 GLY A O 1
ATOM 1467 N N . ARG A 1 200 ? -12.874 -9.295 -14.434 1.00 97.56 200 ARG A N 1
ATOM 1468 C CA . ARG A 1 200 ? -12.707 -9.975 -13.139 1.00 97.56 200 ARG A CA 1
ATOM 1469 C C . ARG A 1 200 ? -11.955 -9.095 -12.149 1.00 97.56 200 ARG A C 1
ATOM 1471 O O . ARG A 1 200 ? -11.304 -8.133 -12.534 1.00 97.56 200 ARG A O 1
ATOM 1478 N N . ALA A 1 201 ? -12.028 -9.452 -10.870 1.00 97.94 201 ALA A N 1
ATOM 1479 C CA . ALA A 1 201 ? -11.128 -8.890 -9.870 1.00 97.94 201 ALA A CA 1
ATOM 1480 C C . ALA A 1 201 ? -9.670 -9.289 -10.159 1.00 97.94 201 ALA A C 1
ATOM 1482 O O . ALA A 1 201 ? -9.418 -10.349 -10.742 1.00 97.94 201 ALA A O 1
ATOM 1483 N N . MET A 1 202 ? -8.736 -8.452 -9.715 1.00 97.62 202 MET A N 1
ATOM 1484 C CA . MET A 1 202 ? -7.299 -8.706 -9.761 1.00 97.62 202 MET A CA 1
ATOM 1485 C C . MET A 1 202 ? -6.961 -10.043 -9.087 1.00 97.62 202 MET A C 1
ATOM 1487 O O . MET A 1 202 ? -7.576 -10.451 -8.094 1.00 97.62 202 MET A O 1
ATOM 1491 N N . GLN A 1 203 ? -5.974 -10.758 -9.630 1.00 97.25 203 GLN A N 1
ATOM 1492 C CA . GLN A 1 203 ? -5.554 -12.031 -9.059 1.00 97.25 203 GLN A CA 1
ATOM 1493 C C . GLN A 1 203 ? -5.018 -11.839 -7.633 1.00 97.25 203 GLN A C 1
ATOM 1495 O O . GLN A 1 203 ? -4.065 -11.099 -7.401 1.00 97.25 203 GLN A O 1
ATOM 1500 N N . ARG A 1 204 ? -5.593 -12.575 -6.673 1.00 97.62 204 ARG A N 1
ATOM 1501 C CA . ARG A 1 204 ? -5.159 -12.524 -5.273 1.00 97.62 204 ARG A CA 1
ATOM 1502 C C . ARG A 1 204 ? -3.755 -13.103 -5.094 1.00 97.62 204 ARG A C 1
ATOM 1504 O O . ARG A 1 204 ? -3.532 -14.283 -5.378 1.00 97.62 204 ARG A O 1
ATOM 1511 N N . ALA A 1 205 ? -2.852 -12.309 -4.533 1.00 97.25 205 ALA A N 1
ATOM 1512 C CA . ALA A 1 205 ? -1.475 -12.684 -4.232 1.00 97.25 205 ALA A CA 1
ATOM 1513 C C . ALA A 1 205 ? -0.905 -11.787 -3.110 1.00 97.25 205 ALA A C 1
ATOM 1515 O O . ALA A 1 205 ? -1.400 -10.682 -2.884 1.00 97.25 205 ALA A O 1
ATOM 1516 N N . PRO A 1 206 ? 0.120 -12.228 -2.360 1.00 98.12 206 PRO A N 1
ATOM 1517 C CA . PRO A 1 206 ? 0.816 -11.322 -1.452 1.00 98.12 206 PRO A CA 1
ATOM 1518 C C . PRO A 1 206 ? 1.533 -10.224 -2.251 1.00 98.12 206 PRO A C 1
ATOM 1520 O O . PRO A 1 206 ? 2.156 -10.504 -3.273 1.00 98.12 206 PRO A O 1
ATOM 1523 N N . PHE A 1 207 ? 1.485 -8.984 -1.775 1.00 98.69 207 PHE A N 1
ATOM 1524 C CA . PHE A 1 207 ? 2.265 -7.881 -2.335 1.00 98.69 207 PHE A CA 1
ATOM 1525 C C . PHE A 1 207 ? 3.712 -8.015 -1.871 1.00 98.69 207 PHE A C 1
ATOM 1527 O O . PHE A 1 207 ? 3.940 -8.169 -0.673 1.00 98.69 207 PHE A O 1
ATOM 1534 N N . VAL A 1 208 ? 4.680 -7.963 -2.788 1.00 98.75 208 VAL A N 1
ATOM 1535 C CA . VAL A 1 208 ? 6.104 -8.063 -2.442 1.00 98.75 208 VAL A CA 1
ATOM 1536 C C . VAL A 1 208 ? 6.530 -6.785 -1.743 1.00 98.75 208 VAL A C 1
ATOM 1538 O O . VAL A 1 208 ? 6.340 -5.692 -2.271 1.00 98.75 208 VAL A O 1
ATOM 1541 N N . PHE A 1 209 ? 7.132 -6.925 -0.569 1.00 98.75 209 PHE A N 1
ATOM 1542 C CA . PHE A 1 209 ? 7.720 -5.814 0.162 1.00 98.75 209 PHE A CA 1
ATOM 1543 C C . PHE A 1 209 ? 9.080 -5.460 -0.443 1.00 98.75 209 PHE A C 1
ATOM 1545 O O . PHE A 1 209 ? 9.983 -6.290 -0.461 1.00 98.75 209 PHE A O 1
ATOM 1552 N N . LEU A 1 210 ? 9.228 -4.238 -0.948 1.00 98.62 210 LEU A N 1
ATOM 1553 C CA . LEU A 1 210 ? 10.468 -3.708 -1.522 1.00 98.62 210 LEU A CA 1
ATOM 1554 C C . LEU A 1 210 ? 11.227 -2.814 -0.537 1.00 98.62 210 LEU A C 1
ATOM 1556 O O . LEU A 1 210 ? 12.448 -2.742 -0.601 1.00 98.62 210 LEU A O 1
ATOM 1560 N N . GLY A 1 211 ? 10.511 -2.137 0.365 1.00 98.06 211 GLY A N 1
ATOM 1561 C CA . GLY A 1 211 ? 11.098 -1.235 1.358 1.00 98.06 211 GLY A CA 1
ATOM 1562 C C . GLY A 1 211 ? 11.680 0.068 0.793 1.00 98.06 211 GLY A C 1
ATOM 1563 O O . GLY A 1 211 ? 12.376 0.775 1.519 1.00 98.06 211 GLY A O 1
ATOM 1564 N N . SER A 1 212 ? 11.389 0.402 -0.474 1.00 97.56 212 SER A N 1
ATOM 1565 C CA . SER A 1 212 ? 11.970 1.539 -1.205 1.00 97.56 212 SER A CA 1
ATOM 1566 C C . SER A 1 212 ? 13.511 1.547 -1.146 1.00 97.56 212 SER A C 1
ATOM 1568 O O . SER A 1 212 ? 14.161 0.510 -1.000 1.00 97.56 212 SER A O 1
ATOM 1570 N N . ARG A 1 213 ? 14.133 2.716 -1.316 1.00 95.44 213 ARG A N 1
ATOM 1571 C CA . ARG A 1 213 ? 15.585 2.907 -1.235 1.00 95.44 213 ARG A CA 1
ATOM 1572 C C . ARG A 1 213 ? 15.939 4.304 -0.744 1.00 95.44 213 ARG A C 1
ATOM 1574 O O . ARG A 1 213 ? 15.132 5.226 -0.813 1.00 95.44 213 ARG A O 1
ATOM 1581 N N . MET A 1 214 ? 17.183 4.456 -0.303 1.00 95.19 214 MET A N 1
ATOM 1582 C CA . MET A 1 214 ? 17.796 5.764 -0.081 1.00 95.19 214 MET A CA 1
ATOM 1583 C C . MET A 1 214 ? 18.508 6.203 -1.369 1.00 95.19 214 MET A C 1
ATOM 1585 O O . MET A 1 214 ? 19.238 5.402 -1.959 1.00 95.19 214 MET A O 1
ATOM 1589 N N . ALA A 1 215 ? 18.339 7.450 -1.809 1.00 91.81 215 ALA A N 1
ATOM 1590 C CA . ALA A 1 215 ? 19.131 8.018 -2.905 1.00 91.81 215 ALA A CA 1
ATOM 1591 C C . ALA A 1 215 ? 19.279 9.542 -2.815 1.00 91.81 215 ALA A C 1
ATOM 1593 O O . ALA A 1 215 ? 18.509 10.216 -2.136 1.00 91.81 215 ALA A O 1
ATOM 1594 N N . THR A 1 216 ? 20.294 10.075 -3.499 1.00 88.62 216 THR A N 1
ATOM 1595 C CA . THR A 1 216 ? 20.582 11.513 -3.537 1.00 88.62 216 THR A CA 1
ATOM 1596 C C . THR A 1 216 ? 19.693 12.250 -4.535 1.00 88.62 216 THR A C 1
ATOM 1598 O O . THR A 1 216 ? 19.382 11.739 -5.615 1.00 88.62 216 THR A O 1
ATOM 1601 N N . ILE A 1 217 ? 19.335 13.493 -4.206 1.00 73.44 217 ILE A N 1
ATOM 1602 C CA . ILE A 1 217 ? 18.504 14.367 -5.058 1.00 73.44 217 ILE A CA 1
ATOM 1603 C C . ILE A 1 217 ? 19.195 14.679 -6.391 1.00 73.44 217 ILE A C 1
ATOM 1605 O O . ILE A 1 217 ? 18.540 14.713 -7.436 1.00 73.44 217 ILE A O 1
ATOM 1609 N N . ALA A 1 218 ? 20.524 14.832 -6.378 1.00 69.81 218 ALA A N 1
ATOM 1610 C CA . ALA A 1 218 ? 21.328 15.068 -7.578 1.00 69.81 218 ALA A CA 1
ATOM 1611 C C . ALA A 1 218 ? 21.186 13.947 -8.628 1.00 69.81 218 ALA A C 1
ATOM 1613 O O . ALA A 1 218 ? 21.343 14.197 -9.821 1.00 69.81 218 ALA A O 1
ATOM 1614 N N . GLY A 1 219 ? 20.853 12.722 -8.203 1.00 64.88 219 GLY A N 1
ATOM 1615 C CA . GLY A 1 219 ? 20.569 11.602 -9.101 1.00 64.88 219 GLY A CA 1
ATOM 1616 C C . GLY A 1 219 ? 19.149 11.582 -9.681 1.00 64.88 219 GLY A C 1
ATOM 1617 O O . GLY A 1 219 ? 18.881 10.768 -10.561 1.00 64.88 219 GLY A O 1
ATOM 1618 N N . MET A 1 220 ? 18.241 12.439 -9.201 1.00 66.00 220 MET A N 1
ATOM 1619 C CA . MET A 1 220 ? 16.816 12.443 -9.575 1.00 66.00 220 MET A CA 1
ATOM 1620 C C . MET A 1 220 ? 16.388 13.684 -10.360 1.00 66.00 220 MET A C 1
ATOM 1622 O O . MET A 1 220 ? 15.578 13.582 -11.281 1.00 66.00 220 MET A O 1
ATOM 1626 N N . VAL A 1 221 ? 16.932 14.857 -10.040 1.00 62.31 221 VAL A N 1
ATOM 1627 C CA . VAL A 1 221 ? 16.563 16.106 -10.717 1.00 62.31 221 VAL A CA 1
ATOM 1628 C C . VAL A 1 221 ? 17.403 16.256 -11.985 1.00 62.31 221 VAL A C 1
ATOM 1630 O O . VAL A 1 221 ? 18.616 16.461 -11.921 1.00 62.31 221 VAL A O 1
ATOM 1633 N N . ARG A 1 222 ? 16.770 16.175 -13.167 1.00 56.88 222 ARG A N 1
ATOM 1634 C CA . ARG A 1 222 ? 17.425 16.630 -14.408 1.00 56.88 222 ARG A CA 1
ATOM 1635 C C . ARG A 1 222 ? 17.823 18.105 -14.220 1.00 56.88 222 ARG A C 1
ATOM 1637 O O . ARG A 1 222 ? 17.020 18.823 -13.636 1.00 56.88 222 ARG A O 1
ATOM 1644 N N . PRO A 1 223 ? 18.983 18.584 -14.716 1.00 54.12 223 PRO A N 1
ATOM 1645 C CA . PRO A 1 223 ? 19.526 19.925 -14.426 1.00 54.12 223 PRO A CA 1
ATOM 1646 C C . PRO A 1 223 ? 18.737 21.122 -15.002 1.00 54.12 223 PRO A C 1
ATOM 1648 O O . PRO A 1 223 ? 19.331 22.084 -15.482 1.00 54.12 223 PRO A O 1
ATOM 1651 N N . LEU A 1 224 ? 17.409 21.070 -15.031 1.00 54.53 224 LEU A N 1
ATOM 1652 C CA . LEU A 1 224 ? 16.556 22.090 -15.612 1.00 54.53 224 LEU A CA 1
ATOM 1653 C C . LEU A 1 224 ? 15.998 22.982 -14.494 1.00 54.53 224 LEU A C 1
ATOM 1655 O O . LEU A 1 224 ? 15.108 22.592 -13.748 1.00 54.53 224 LEU A O 1
ATOM 1659 N N . GLU A 1 225 ? 16.554 24.194 -14.426 1.00 52.72 225 GLU A N 1
ATOM 1660 C CA . GLU A 1 225 ? 15.865 25.427 -14.005 1.00 52.72 225 GLU A CA 1
ATOM 1661 C C . GLU A 1 225 ? 15.537 25.640 -12.513 1.00 52.72 225 GLU A C 1
ATOM 1663 O O . GLU A 1 225 ? 14.607 26.380 -12.201 1.00 52.72 225 GLU A O 1
ATOM 1668 N N . ARG A 1 226 ? 16.315 25.095 -11.568 1.00 58.12 226 ARG A N 1
ATOM 1669 C CA . ARG A 1 226 ? 16.318 25.635 -10.191 1.00 58.12 226 ARG A CA 1
ATOM 1670 C C . ARG A 1 226 ? 17.483 26.595 -9.977 1.00 58.12 226 ARG A C 1
ATOM 1672 O O . ARG A 1 226 ? 18.600 26.293 -10.395 1.00 58.12 226 ARG A O 1
ATOM 1679 N N . ASP A 1 227 ? 17.208 27.722 -9.318 1.00 62.00 227 ASP A N 1
ATOM 1680 C CA . ASP A 1 227 ? 18.235 28.646 -8.831 1.00 62.00 227 ASP A CA 1
ATOM 1681 C C . ASP A 1 227 ? 19.238 27.882 -7.955 1.00 62.00 227 ASP A C 1
ATOM 1683 O O . ASP A 1 227 ? 18.851 27.083 -7.098 1.00 62.00 227 ASP A O 1
ATOM 1687 N N . GLU A 1 228 ? 20.535 28.120 -8.176 1.00 65.00 228 GLU A N 1
ATOM 1688 C CA . GLU A 1 228 ? 21.629 27.416 -7.487 1.00 65.00 228 GLU A CA 1
ATOM 16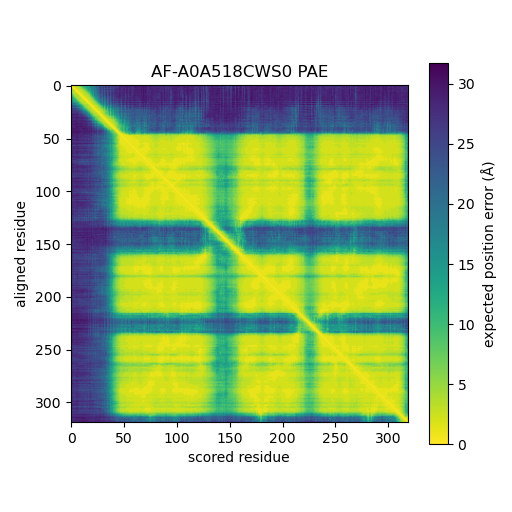89 C C . GLU A 1 228 ? 21.543 27.531 -5.951 1.00 65.00 228 GLU A C 1
ATOM 1691 O O . GLU A 1 228 ? 22.044 26.657 -5.249 1.00 65.00 228 GLU A O 1
ATOM 1696 N N . GLU A 1 229 ? 20.872 28.563 -5.427 1.00 66.75 229 GLU A N 1
ATOM 1697 C CA . GLU A 1 229 ? 20.695 28.810 -3.989 1.00 66.75 229 GLU A CA 1
ATOM 1698 C C . GLU A 1 229 ? 19.640 27.912 -3.312 1.00 66.75 229 GLU A C 1
ATOM 1700 O O . GLU A 1 229 ? 19.720 27.705 -2.102 1.00 66.75 229 GLU A O 1
ATOM 1705 N N . GLU A 1 230 ? 18.682 27.340 -4.053 1.00 64.31 230 GLU A N 1
ATOM 1706 C CA . GLU A 1 230 ? 17.667 26.412 -3.509 1.00 64.31 230 GLU A CA 1
ATOM 1707 C C . GLU A 1 230 ? 18.029 24.938 -3.719 1.00 64.31 230 GLU A C 1
ATOM 1709 O O . GLU A 1 230 ? 17.242 24.036 -3.407 1.00 64.31 230 GLU A O 1
ATOM 1714 N N . ARG A 1 231 ? 19.210 24.667 -4.279 1.00 62.44 231 ARG A N 1
ATOM 1715 C CA . ARG A 1 231 ? 19.681 23.304 -4.470 1.00 62.44 231 ARG A CA 1
ATOM 1716 C C . ARG A 1 231 ? 20.005 22.717 -3.089 1.00 62.44 231 ARG A C 1
ATOM 1718 O O . ARG A 1 231 ? 20.891 23.239 -2.410 1.00 62.44 231 ARG A O 1
ATOM 1725 N N . PRO A 1 232 ? 19.313 21.647 -2.652 1.00 62.44 232 PRO A N 1
ATOM 1726 C CA . PRO A 1 232 ? 19.766 20.889 -1.494 1.00 62.44 232 PRO A CA 1
ATOM 1727 C C . PRO A 1 232 ? 21.222 20.498 -1.735 1.00 62.44 232 PRO A C 1
ATOM 1729 O O . PRO A 1 232 ? 21.600 20.245 -2.883 1.00 62.44 232 PRO A O 1
ATOM 1732 N N . ALA A 1 233 ? 22.041 20.472 -0.682 1.00 67.75 233 ALA A N 1
ATOM 1733 C CA . ALA A 1 233 ? 23.423 20.029 -0.818 1.00 67.75 233 ALA A CA 1
ATOM 1734 C C . ALA A 1 233 ? 23.437 18.691 -1.579 1.00 67.75 233 ALA A C 1
ATOM 1736 O O . ALA A 1 233 ? 22.659 17.797 -1.245 1.00 67.75 233 ALA A O 1
ATOM 1737 N N . ASP A 1 234 ? 24.277 18.574 -2.615 1.00 65.81 234 ASP A N 1
ATOM 1738 C CA . ASP A 1 234 ? 24.245 17.468 -3.593 1.00 65.81 234 ASP A CA 1
ATOM 1739 C C . ASP A 1 234 ? 24.364 16.055 -2.958 1.00 65.81 234 ASP A C 1
ATOM 1741 O O . ASP A 1 234 ? 24.089 15.053 -3.622 1.00 65.81 234 ASP A O 1
ATOM 1745 N N . ASP A 1 235 ? 24.688 15.979 -1.664 1.00 74.00 235 ASP A N 1
ATOM 1746 C CA . ASP A 1 235 ? 24.894 14.761 -0.881 1.00 74.00 235 ASP A CA 1
ATOM 1747 C C . ASP A 1 235 ? 23.720 14.377 0.051 1.00 74.00 235 ASP A C 1
ATOM 1749 O O . ASP A 1 235 ? 23.828 13.393 0.789 1.00 74.00 235 ASP A O 1
ATOM 1753 N N . GLU A 1 236 ? 22.597 15.108 0.066 1.00 85.06 236 GLU A N 1
ATOM 1754 C CA . GLU A 1 236 ? 21.461 14.741 0.926 1.00 85.06 236 GLU A CA 1
ATOM 1755 C C . GLU A 1 236 ? 20.781 13.452 0.430 1.00 85.06 236 GLU A C 1
ATOM 1757 O O . GLU A 1 236 ? 20.199 13.395 -0.659 1.00 85.06 236 GLU A O 1
ATOM 1762 N N . MET A 1 237 ? 20.868 12.397 1.245 1.00 89.69 237 MET A N 1
ATOM 1763 C CA . MET A 1 237 ? 20.209 11.114 1.007 1.00 89.69 237 MET A CA 1
ATOM 1764 C C . MET A 1 237 ? 18.754 11.188 1.465 1.00 89.69 237 MET A C 1
ATOM 1766 O O . MET A 1 237 ? 18.483 11.330 2.657 1.00 89.69 237 MET A O 1
ATOM 1770 N N . LEU A 1 238 ? 17.825 11.013 0.532 1.00 93.56 238 LEU A N 1
ATOM 1771 C CA . LEU A 1 238 ? 16.399 10.932 0.817 1.00 93.56 238 LEU A CA 1
ATOM 1772 C C . LEU A 1 238 ? 15.908 9.492 0.755 1.00 93.56 238 LEU A C 1
ATOM 1774 O O . LEU A 1 238 ? 16.382 8.695 -0.057 1.00 93.56 238 LEU A O 1
ATOM 1778 N N . PHE A 1 239 ? 14.900 9.185 1.566 1.00 96.62 239 PHE A N 1
ATOM 1779 C CA . PHE A 1 239 ? 14.093 7.987 1.387 1.00 96.62 239 PHE A CA 1
ATOM 1780 C C . PHE A 1 239 ? 13.104 8.226 0.244 1.00 96.62 239 PHE A C 1
ATOM 1782 O O . PHE A 1 239 ? 12.260 9.117 0.333 1.00 96.62 239 PHE A O 1
ATOM 1789 N N . ILE A 1 240 ? 13.219 7.480 -0.857 1.00 96.50 240 ILE A N 1
ATOM 1790 C CA . ILE A 1 240 ? 12.552 7.873 -2.109 1.00 96.50 240 ILE A CA 1
ATOM 1791 C C . ILE A 1 240 ? 11.036 7.820 -2.009 1.00 96.50 240 ILE A C 1
ATOM 1793 O O . ILE A 1 240 ? 10.376 8.730 -2.502 1.00 96.50 240 ILE A O 1
ATOM 1797 N N . ALA A 1 241 ? 10.478 6.846 -1.292 1.00 97.12 241 ALA A N 1
ATOM 1798 C CA . ALA A 1 241 ? 9.041 6.818 -1.059 1.00 97.12 241 ALA A CA 1
ATOM 1799 C C . ALA A 1 241 ? 8.544 8.075 -0.312 1.00 97.12 241 ALA A C 1
ATOM 1801 O O . ALA A 1 241 ? 7.459 8.557 -0.623 1.00 97.12 241 ALA A O 1
ATOM 1802 N N . ASP A 1 242 ? 9.330 8.661 0.605 1.00 97.38 242 ASP A N 1
ATOM 1803 C CA . ASP A 1 242 ? 8.966 9.924 1.276 1.00 97.38 242 ASP A CA 1
ATOM 1804 C C . ASP A 1 242 ? 9.008 11.124 0.324 1.00 97.38 242 ASP A C 1
ATOM 1806 O O . ASP A 1 242 ? 8.280 12.098 0.524 1.00 97.38 242 ASP A O 1
ATOM 1810 N N . TYR A 1 243 ? 9.856 11.072 -0.700 1.00 95.62 243 TYR A N 1
ATOM 1811 C CA . TYR A 1 243 ? 9.949 12.121 -1.709 1.00 95.62 243 TYR A CA 1
ATOM 1812 C C . TYR A 1 243 ? 8.833 12.003 -2.754 1.00 95.62 243 TYR A C 1
ATOM 1814 O O . TYR A 1 243 ? 8.085 12.955 -2.960 1.00 95.62 243 TYR A O 1
ATOM 1822 N N . GLU A 1 244 ? 8.688 10.831 -3.376 1.00 96.19 244 GLU A N 1
ATOM 1823 C CA . GLU A 1 244 ? 7.709 10.582 -4.443 1.00 96.19 244 GLU A CA 1
ATOM 1824 C C . GLU A 1 244 ? 6.283 10.432 -3.921 1.00 96.19 244 GLU A C 1
ATOM 1826 O O . GLU A 1 244 ? 5.328 10.641 -4.662 1.00 96.19 244 GLU A O 1
ATOM 1831 N N . ARG A 1 245 ? 6.126 10.050 -2.647 1.00 98.12 245 ARG A N 1
ATO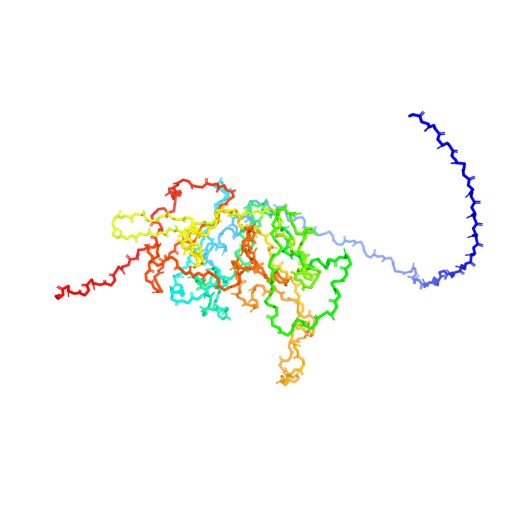M 1832 C CA . ARG A 1 245 ? 4.830 9.812 -1.998 1.00 98.12 245 ARG A CA 1
ATOM 1833 C C . ARG A 1 245 ? 3.996 8.735 -2.696 1.00 98.12 245 ARG A C 1
ATOM 1835 O O . ARG A 1 245 ? 2.790 8.672 -2.485 1.00 98.12 245 ARG A O 1
ATOM 1842 N N . ASN A 1 246 ? 4.633 7.835 -3.441 1.00 98.25 246 ASN A N 1
ATOM 1843 C CA . ASN A 1 246 ? 4.014 6.637 -3.999 1.00 98.25 246 ASN A CA 1
ATOM 1844 C C . ASN A 1 246 ? 4.393 5.427 -3.134 1.00 98.25 246 ASN A C 1
ATOM 1846 O O . ASN A 1 246 ? 5.570 5.085 -3.019 1.00 98.25 246 ASN A O 1
ATOM 1850 N N . LEU A 1 247 ? 3.415 4.797 -2.472 1.00 98.62 247 LEU A N 1
ATOM 1851 C CA . LEU A 1 247 ? 3.691 3.774 -1.455 1.00 98.62 247 LEU A CA 1
ATOM 1852 C C . LEU A 1 247 ? 3.521 2.361 -2.001 1.00 98.62 247 LEU A C 1
ATOM 1854 O O . LEU A 1 247 ? 4.330 1.492 -1.677 1.00 98.62 247 LEU A O 1
ATOM 1858 N N . ILE A 1 248 ? 2.469 2.119 -2.787 1.00 98.75 248 ILE A N 1
ATOM 1859 C CA . ILE A 1 248 ? 2.140 0.784 -3.293 1.00 98.75 248 ILE A CA 1
ATOM 1860 C C . ILE A 1 248 ? 1.688 0.871 -4.745 1.00 98.75 248 ILE A C 1
ATOM 1862 O O . ILE A 1 248 ? 0.700 1.542 -5.037 1.00 98.75 248 ILE A O 1
ATOM 1866 N N . ASN A 1 249 ? 2.372 0.159 -5.636 1.00 98.38 249 ASN A N 1
ATOM 1867 C CA . ASN A 1 249 ? 2.043 0.056 -7.057 1.00 98.38 249 ASN A CA 1
ATOM 1868 C C . ASN A 1 249 ? 1.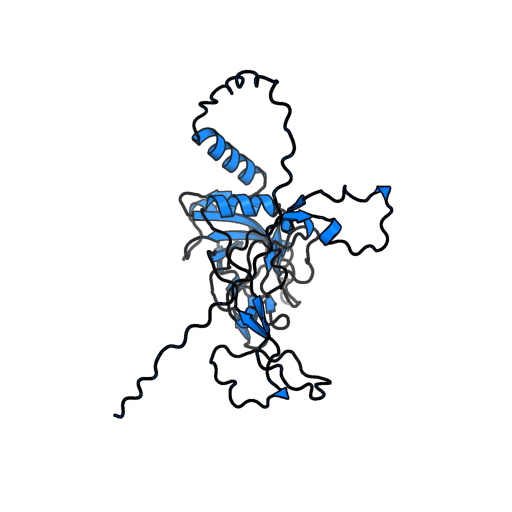303 -1.253 -7.385 1.00 98.38 249 ASN A C 1
ATOM 1870 O O . ASN A 1 249 ? 1.589 -2.312 -6.816 1.00 98.38 249 ASN A O 1
ATOM 1874 N N . LEU A 1 250 ? 0.350 -1.162 -8.315 1.00 98.12 250 LEU A N 1
ATOM 1875 C CA . LEU A 1 250 ? -0.355 -2.290 -8.933 1.00 98.12 250 LEU A CA 1
ATOM 1876 C C . LEU A 1 250 ? 0.398 -2.806 -10.166 1.00 98.12 250 LEU A C 1
ATOM 1878 O O . LEU A 1 250 ? 0.386 -4.003 -10.440 1.00 98.12 250 LEU A O 1
ATOM 1882 N N . VAL A 1 251 ? 1.085 -1.902 -10.861 1.00 97.69 251 VAL A N 1
ATOM 1883 C CA . VAL A 1 251 ? 1.840 -2.162 -12.094 1.00 97.69 251 VAL A CA 1
ATOM 1884 C C . VAL A 1 251 ? 3.340 -2.152 -11.821 1.00 97.69 251 VAL A C 1
ATOM 1886 O O . VAL A 1 251 ? 3.780 -1.586 -10.827 1.00 97.69 251 VAL A O 1
ATOM 1889 N N . TYR A 1 252 ? 4.159 -2.781 -12.653 1.00 96.94 252 TYR A N 1
ATOM 1890 C CA . TYR A 1 252 ? 5.595 -2.902 -12.426 1.00 96.94 252 TYR A CA 1
ATOM 1891 C C . TYR A 1 252 ? 6.355 -1.685 -12.950 1.00 96.94 252 TYR A C 1
ATOM 1893 O O . TYR A 1 252 ? 6.513 -1.513 -14.152 1.00 96.94 252 TYR A O 1
ATOM 1901 N N . PHE A 1 253 ? 6.973 -0.933 -12.043 1.00 95.75 253 PHE A N 1
ATOM 1902 C CA . PHE A 1 253 ? 7.914 0.129 -12.400 1.00 95.75 253 PHE A CA 1
ATOM 1903 C C . PHE A 1 253 ? 9.355 -0.372 -12.357 1.00 95.75 253 PHE A C 1
ATOM 1905 O O . PHE A 1 253 ? 9.704 -1.200 -11.512 1.00 95.75 253 PHE A O 1
ATOM 1912 N N . ARG A 1 254 ? 10.229 0.143 -13.228 1.00 94.50 254 ARG A N 1
ATOM 1913 C CA . ARG A 1 254 ? 11.647 -0.267 -13.279 1.00 94.50 254 ARG A CA 1
ATOM 1914 C C . ARG A 1 254 ? 12.413 0.146 -12.029 1.00 94.50 254 ARG A C 1
ATOM 1916 O O . ARG A 1 254 ? 13.290 -0.579 -11.562 1.00 94.50 254 ARG A O 1
ATOM 1923 N N . GLU A 1 255 ? 12.071 1.305 -11.494 1.00 94.12 255 GLU A N 1
ATOM 1924 C CA . GLU A 1 255 ? 12.787 1.989 -10.428 1.00 94.12 255 GLU A CA 1
ATOM 1925 C C . GLU A 1 255 ? 12.574 1.308 -9.073 1.00 94.12 255 GLU A C 1
ATOM 1927 O O . GLU A 1 255 ? 13.495 1.275 -8.257 1.00 94.12 255 GLU A O 1
ATOM 1932 N N . GLY A 1 256 ? 11.385 0.736 -8.840 1.00 92.06 256 GLY A N 1
ATOM 1933 C CA . GLY A 1 256 ? 11.055 0.050 -7.586 1.00 92.06 256 GLY A CA 1
ATOM 1934 C C . GLY A 1 256 ? 11.117 0.965 -6.364 1.00 92.06 256 GLY A C 1
ATOM 1935 O O . GLY A 1 256 ? 11.569 0.547 -5.302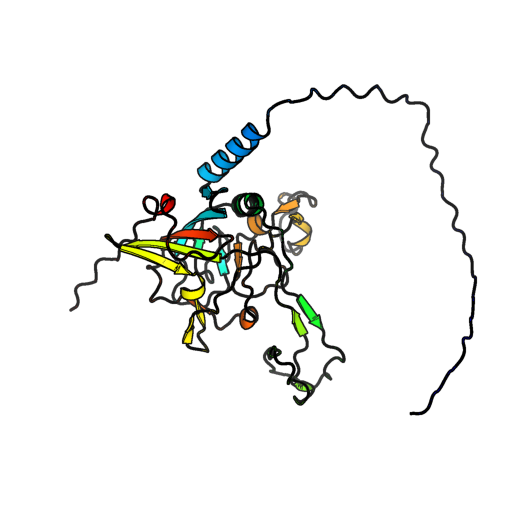 1.00 92.06 256 GLY A O 1
ATOM 1936 N N . ASN A 1 257 ? 10.721 2.228 -6.527 1.00 96.81 257 ASN A N 1
ATOM 1937 C CA . ASN A 1 257 ? 10.824 3.251 -5.485 1.00 96.81 257 ASN A CA 1
ATOM 1938 C C . ASN A 1 257 ? 9.720 3.153 -4.410 1.00 96.81 257 ASN A C 1
ATOM 1940 O O . ASN A 1 257 ? 9.797 3.846 -3.395 1.00 96.81 257 ASN A O 1
ATOM 1944 N N . THR A 1 258 ? 8.719 2.293 -4.598 1.00 98.25 258 THR A N 1
ATOM 1945 C CA . THR A 1 258 ? 7.599 2.063 -3.673 1.00 98.25 258 THR A CA 1
ATOM 1946 C C . THR A 1 258 ? 7.985 1.155 -2.497 1.00 98.25 258 THR A C 1
ATOM 1948 O O . THR A 1 258 ? 9.042 0.520 -2.473 1.00 98.25 258 THR A O 1
ATOM 1951 N N . LEU A 1 259 ? 7.120 1.080 -1.481 1.00 98.75 259 LEU A N 1
ATOM 1952 C CA . LEU A 1 259 ? 7.289 0.167 -0.347 1.00 98.75 259 LEU A CA 1
ATOM 1953 C C . LEU A 1 259 ? 6.850 -1.255 -0.683 1.00 98.75 259 LEU A C 1
ATOM 1955 O O . LEU A 1 259 ? 7.494 -2.205 -0.241 1.00 98.75 259 LEU A O 1
ATOM 1959 N N . LEU A 1 260 ? 5.758 -1.407 -1.433 1.00 98.81 260 LEU A N 1
ATOM 1960 C CA . LEU A 1 260 ? 5.254 -2.699 -1.885 1.00 98.81 260 LEU A CA 1
ATOM 1961 C C . LEU A 1 260 ? 4.862 -2.642 -3.357 1.00 98.81 260 LEU A C 1
ATOM 1963 O O . LEU A 1 260 ? 4.385 -1.614 -3.820 1.00 98.81 260 LEU A O 1
ATOM 1967 N N . THR A 1 261 ? 4.972 -3.775 -4.043 1.00 98.50 261 THR A N 1
ATOM 1968 C CA . THR A 1 261 ? 4.501 -3.959 -5.420 1.00 98.50 261 THR A CA 1
ATOM 1969 C C . THR A 1 261 ? 3.623 -5.197 -5.517 1.00 98.50 261 THR A C 1
ATOM 1971 O O . THR A 1 261 ? 3.834 -6.183 -4.802 1.00 98.50 261 THR A O 1
ATOM 1974 N N . ALA A 1 262 ? 2.642 -5.175 -6.414 1.00 97.50 262 ALA A N 1
ATOM 1975 C CA . ALA A 1 262 ? 1.884 -6.371 -6.753 1.00 97.50 262 ALA A CA 1
ATOM 1976 C C . ALA A 1 262 ? 2.816 -7.484 -7.283 1.00 97.50 262 ALA A C 1
ATOM 1978 O O . ALA A 1 262 ? 3.905 -7.200 -7.782 1.00 97.50 262 ALA A O 1
ATOM 1979 N N . SER A 1 263 ? 2.425 -8.755 -7.137 1.00 95.69 263 SER A N 1
ATOM 1980 C CA . SER A 1 263 ? 3.264 -9.925 -7.477 1.00 95.69 263 SER A CA 1
ATOM 1981 C C . SER A 1 263 ? 2.699 -10.828 -8.577 1.00 95.69 263 SER A C 1
ATOM 1983 O O . SER A 1 263 ? 3.338 -11.801 -8.972 1.00 95.69 263 SER A O 1
ATOM 1985 N N . HIS A 1 264 ? 1.498 -10.528 -9.069 1.00 90.69 264 HIS A N 1
ATOM 1986 C CA . HIS A 1 264 ? 0.844 -11.275 -10.145 1.00 90.69 264 HIS A CA 1
ATOM 1987 C C . HIS A 1 264 ? 1.445 -10.896 -11.503 1.00 90.69 264 HIS A C 1
ATOM 1989 O O . HIS A 1 264 ? 1.864 -9.755 -11.694 1.00 90.69 264 HIS A O 1
ATOM 1995 N N . GLY A 1 265 ? 1.459 -11.833 -12.455 1.00 87.88 265 GLY A N 1
ATOM 1996 C CA . GLY A 1 265 ? 2.082 -11.625 -13.770 1.00 87.88 265 GLY A CA 1
ATOM 1997 C C . GLY A 1 265 ? 1.473 -10.478 -14.583 1.00 87.88 265 GLY A C 1
ATOM 1998 O O . GLY A 1 265 ? 2.188 -9.813 -15.326 1.00 87.88 265 GLY A O 1
ATOM 1999 N N . GLU A 1 266 ? 0.185 -10.186 -14.377 1.00 91.44 266 GLU A N 1
ATOM 2000 C CA . GLU A 1 266 ? -0.522 -9.101 -15.076 1.00 91.44 266 GLU A CA 1
ATOM 2001 C C . GLU A 1 266 ? -0.079 -7.696 -14.617 1.00 91.44 266 GLU A C 1
ATOM 2003 O O . GLU A 1 266 ? -0.529 -6.708 -15.182 1.00 91.44 266 GLU A O 1
ATOM 2008 N N . GLY A 1 267 ? 0.809 -7.572 -13.618 1.00 92.94 267 GLY A N 1
ATOM 2009 C CA . GLY A 1 267 ? 1.370 -6.278 -13.200 1.00 92.94 267 GLY A CA 1
ATOM 2010 C C . GLY A 1 267 ? 2.193 -5.592 -14.298 1.00 92.94 267 GLY A C 1
ATOM 2011 O O . GLY A 1 267 ? 2.631 -4.465 -14.139 1.00 92.94 267 GLY A O 1
ATOM 2012 N N . THR A 1 268 ? 2.404 -6.258 -15.425 1.00 93.69 268 THR A N 1
ATOM 2013 C CA . THR A 1 268 ? 3.022 -5.720 -16.639 1.00 93.69 268 THR A CA 1
ATOM 2014 C C . THR A 1 268 ? 2.075 -4.845 -17.468 1.00 93.69 268 THR A C 1
ATOM 2016 O O . THR A 1 268 ? 2.540 -4.069 -18.298 1.00 93.69 268 THR A O 1
ATOM 2019 N N . ARG A 1 269 ? 0.770 -4.895 -17.176 1.00 93.00 269 ARG A N 1
ATOM 2020 C CA . ARG A 1 269 ? -0.282 -4.178 -17.901 1.00 93.00 269 ARG A CA 1
ATOM 2021 C C . ARG A 1 269 ? -0.697 -2.926 -17.162 1.00 93.00 269 ARG A C 1
ATOM 2023 O O . ARG A 1 269 ? -1.331 -3.018 -16.116 1.00 93.00 269 ARG A O 1
ATOM 2030 N N . GLU A 1 270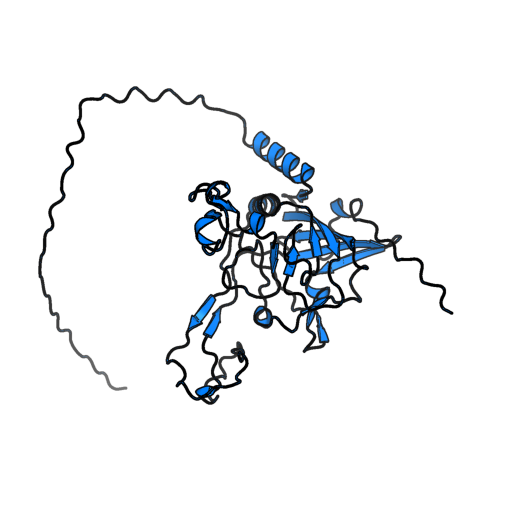 ? -0.391 -1.766 -17.718 1.00 93.88 270 GLU A N 1
ATOM 2031 C CA . GLU A 1 270 ? -0.716 -0.477 -17.095 1.00 93.88 270 GLU A CA 1
ATOM 2032 C C . GLU A 1 270 ? -2.145 -0.005 -17.418 1.00 93.88 270 GLU A C 1
ATOM 2034 O O . GLU A 1 270 ? -2.768 0.725 -16.653 1.00 93.88 270 GLU A O 1
ATOM 2039 N N . ASP A 1 271 ? -2.729 -0.497 -18.510 1.00 95.62 271 ASP A N 1
ATOM 2040 C CA . ASP A 1 271 ? -3.947 0.043 -19.119 1.00 95.62 271 ASP A CA 1
ATOM 2041 C C . ASP A 1 271 ? -5.246 -0.702 -18.762 1.00 95.62 271 ASP A C 1
ATOM 2043 O O . ASP A 1 271 ? -6.323 -0.356 -19.257 1.00 95.62 271 ASP A O 1
ATOM 2047 N N . VAL A 1 272 ? -5.172 -1.723 -17.902 1.00 96.69 272 VAL A N 1
ATOM 2048 C CA . VAL A 1 272 ? -6.313 -2.613 -17.614 1.00 96.69 272 VAL A CA 1
ATOM 2049 C C . VAL A 1 272 ? -6.895 -2.473 -16.213 1.00 96.69 272 VAL A C 1
ATOM 2051 O O . VAL A 1 272 ? -7.946 -3.054 -15.948 1.00 96.69 272 VAL A O 1
ATOM 2054 N N . TRP A 1 273 ? -6.259 -1.739 -15.303 1.00 98.25 273 TRP A N 1
ATOM 2055 C CA . TRP A 1 273 ? -6.686 -1.703 -13.902 1.00 98.25 273 TRP A CA 1
ATOM 2056 C C . TRP A 1 273 ? -7.614 -0.535 -13.623 1.00 98.25 273 TRP A C 1
ATOM 2058 O O . TRP A 1 273 ? -7.283 0.610 -13.901 1.00 98.25 273 TRP A O 1
ATOM 2068 N N . ALA A 1 274 ? -8.762 -0.812 -13.013 1.00 98.38 274 ALA A N 1
ATOM 2069 C CA . ALA A 1 274 ? -9.693 0.202 -12.533 1.00 98.38 274 ALA A CA 1
ATOM 2070 C C . ALA A 1 274 ? -10.218 -0.159 -11.142 1.00 98.38 274 ALA A C 1
ATOM 2072 O O . ALA A 1 274 ? -10.135 -1.306 -10.699 1.00 98.38 274 ALA A O 1
ATOM 2073 N N . ALA A 1 275 ? -10.817 0.807 -10.452 1.00 98.44 275 ALA A N 1
ATOM 2074 C CA . ALA A 1 275 ? -11.523 0.530 -9.209 1.00 98.44 275 ALA A CA 1
ATOM 2075 C C . ALA A 1 275 ? -12.734 -0.389 -9.452 1.00 98.44 275 ALA A C 1
ATOM 2077 O O . ALA A 1 275 ? -13.569 -0.142 -10.325 1.00 98.44 275 ALA A O 1
ATOM 2078 N N . ASN A 1 276 ? -12.890 -1.418 -8.624 1.00 98.25 276 ASN A N 1
ATOM 2079 C CA . ASN A 1 276 ? -14.117 -2.197 -8.552 1.00 98.25 276 ASN A CA 1
ATOM 2080 C C . ASN A 1 276 ? -15.151 -1.439 -7.708 1.00 98.25 276 ASN A C 1
ATOM 2082 O O . ASN A 1 276 ? -15.292 -1.656 -6.504 1.00 98.25 276 ASN A O 1
ATOM 2086 N N . ILE A 1 277 ? -15.871 -0.526 -8.360 1.00 96.88 277 ILE A N 1
ATOM 2087 C CA . ILE A 1 277 ? -16.774 0.438 -7.712 1.00 96.88 277 ILE A CA 1
ATOM 2088 C C . ILE A 1 277 ? -17.890 -0.190 -6.868 1.00 96.88 277 ILE A C 1
ATOM 2090 O O . ILE A 1 277 ? -18.445 0.497 -6.015 1.00 96.88 277 ILE A O 1
ATOM 2094 N N . TRP A 1 278 ? -18.213 -1.467 -7.093 1.00 96.38 278 TRP A N 1
ATOM 2095 C CA . TRP A 1 278 ? -19.240 -2.204 -6.352 1.00 96.38 278 TRP A CA 1
ATOM 2096 C C . TRP A 1 278 ? -18.791 -2.618 -4.952 1.00 96.38 278 TRP A C 1
ATOM 2098 O O . TRP A 1 278 ? -19.627 -2.791 -4.072 1.00 96.38 278 TRP A O 1
ATOM 2108 N N . ASN A 1 279 ? -17.480 -2.768 -4.758 1.00 97.44 279 ASN A N 1
ATOM 2109 C CA . ASN A 1 279 ? -16.881 -3.199 -3.498 1.00 97.44 279 ASN A CA 1
ATOM 2110 C C . ASN A 1 279 ? -16.220 -2.039 -2.747 1.00 97.44 279 ASN A C 1
ATOM 2112 O O . ASN A 1 279 ? -15.517 -2.275 -1.773 1.00 97.44 279 ASN A O 1
ATOM 2116 N N . LEU A 1 280 ? -16.390 -0.798 -3.205 1.00 97.12 280 LEU A N 1
ATOM 2117 C CA . LEU A 1 280 ? -15.739 0.373 -2.627 1.00 97.12 280 LEU A CA 1
ATOM 2118 C C . LEU A 1 280 ? -16.769 1.406 -2.170 1.00 97.12 280 LEU A C 1
ATOM 2120 O O . LEU A 1 280 ? -17.732 1.660 -2.902 1.00 97.12 280 LEU A O 1
ATOM 2124 N N . PRO A 1 281 ? -16.521 2.069 -1.026 1.00 97.19 281 PRO A N 1
ATOM 2125 C CA . PRO A 1 281 ? -17.179 3.321 -0.682 1.00 97.19 281 PRO A CA 1
ATOM 2126 C C . PRO A 1 281 ? -17.033 4.392 -1.775 1.00 97.19 281 PRO A C 1
ATOM 2128 O O . PRO A 1 281 ? -16.248 4.260 -2.721 1.00 97.19 281 PRO A O 1
ATOM 2131 N N . ASP A 1 282 ? -17.771 5.490 -1.623 1.00 96.81 282 ASP A N 1
ATOM 2132 C CA . ASP A 1 282 ? -17.572 6.677 -2.454 1.00 96.81 282 ASP A CA 1
ATOM 2133 C C . ASP A 1 282 ? -16.185 7.306 -2.239 1.00 96.81 282 ASP A C 1
ATOM 2135 O O . ASP A 1 282 ? -15.520 7.063 -1.234 1.00 96.81 282 ASP A O 1
ATOM 2139 N N . THR A 1 283 ? -15.736 8.112 -3.204 1.00 96.69 283 THR A N 1
ATOM 2140 C CA . THR A 1 283 ? -14.473 8.859 -3.103 1.00 96.69 283 THR A CA 1
ATOM 2141 C C . THR A 1 283 ? -14.439 9.697 -1.821 1.00 96.69 283 THR A C 1
ATOM 2143 O O . THR A 1 283 ? -15.467 10.206 -1.375 1.00 96.69 283 THR A O 1
ATOM 2146 N N . ASP A 1 284 ? -13.251 9.808 -1.232 1.00 96.94 284 ASP A N 1
ATOM 2147 C CA . ASP A 1 284 ? -12.938 10.462 0.043 1.00 96.94 284 ASP A CA 1
ATOM 2148 C C . ASP A 1 284 ? -13.538 9.809 1.296 1.00 96.94 284 ASP A C 1
ATOM 2150 O O . ASP A 1 284 ? -13.309 10.287 2.409 1.00 96.94 284 ASP A O 1
ATOM 2154 N N . GLN A 1 285 ? -14.254 8.690 1.163 1.00 97.75 285 GLN A N 1
ATOM 2155 C CA . GLN A 1 285 ? -14.723 7.946 2.328 1.00 97.75 285 GLN A CA 1
ATOM 2156 C C . GLN A 1 285 ? -13.558 7.213 3.011 1.00 97.75 285 GLN A C 1
ATOM 2158 O O . GLN A 1 285 ? -12.714 6.615 2.328 1.00 97.75 285 GLN A O 1
ATOM 2163 N N . PRO A 1 286 ? -13.509 7.236 4.354 1.00 98.12 286 PRO A N 1
ATOM 2164 C CA . PRO A 1 286 ? -12.429 6.632 5.116 1.00 98.12 286 PRO A CA 1
ATOM 2165 C C . PRO A 1 286 ? -12.548 5.106 5.159 1.00 98.12 286 PRO A C 1
ATOM 2167 O O . PRO A 1 286 ? -13.636 4.542 5.265 1.00 98.12 286 PRO A O 1
ATOM 2170 N N . LEU A 1 287 ? -11.400 4.436 5.154 1.00 98.44 287 LEU A N 1
ATOM 2171 C CA . LEU A 1 287 ? -11.269 3.005 5.402 1.00 98.44 287 LEU A CA 1
ATOM 2172 C C . LEU A 1 287 ? -9.988 2.705 6.188 1.00 98.44 287 LEU A C 1
ATOM 2174 O O . LEU A 1 287 ? -9.055 3.506 6.247 1.00 98.44 287 LEU A O 1
ATOM 2178 N N . ARG A 1 288 ? -9.936 1.528 6.805 1.00 98.75 288 ARG A N 1
ATOM 2179 C CA . ARG A 1 288 ? -8.724 0.986 7.419 1.00 98.75 288 ARG A CA 1
ATOM 2180 C C . ARG A 1 288 ? -8.011 0.108 6.397 1.00 98.75 288 ARG A C 1
ATOM 2182 O O . ARG A 1 288 ? -8.623 -0.828 5.890 1.00 98.75 288 ARG A O 1
ATOM 2189 N N . LEU A 1 289 ? -6.736 0.371 6.119 1.00 98.88 289 LEU A N 1
ATOM 2190 C CA . LEU A 1 289 ? -5.879 -0.513 5.325 1.00 98.88 289 LEU A CA 1
ATOM 2191 C C . LEU A 1 289 ? -5.019 -1.359 6.270 1.00 98.88 289 LEU A C 1
ATOM 2193 O O . LEU A 1 289 ? -4.358 -0.822 7.156 1.00 98.88 289 LEU A O 1
ATOM 2197 N N . ILE A 1 290 ? -5.037 -2.678 6.088 1.00 98.88 290 ILE A N 1
ATOM 2198 C CA . ILE A 1 290 ? -4.395 -3.664 6.963 1.00 98.88 290 ILE A CA 1
ATOM 2199 C C . ILE A 1 290 ? -3.371 -4.460 6.153 1.00 98.88 290 ILE A C 1
ATOM 2201 O O . ILE A 1 290 ? -3.694 -5.028 5.111 1.00 98.88 290 ILE A O 1
ATOM 2205 N N . PHE A 1 291 ? -2.152 -4.539 6.669 1.00 98.81 291 PHE A N 1
ATOM 2206 C CA . PHE A 1 291 ? -1.023 -5.295 6.146 1.00 98.81 291 PHE A CA 1
ATOM 2207 C C . PHE A 1 291 ? -0.817 -6.507 7.049 1.00 98.81 291 PHE A C 1
ATOM 2209 O O . PHE A 1 291 ? -0.486 -6.346 8.220 1.00 98.81 291 PHE A O 1
ATOM 2216 N N . SER A 1 292 ? -1.005 -7.718 6.525 1.00 98.69 292 SER A N 1
ATOM 2217 C CA . SER A 1 292 ? -0.835 -8.947 7.304 1.00 98.69 292 SER A CA 1
ATOM 2218 C C . SER A 1 292 ? 0.238 -9.854 6.722 1.00 98.69 292 SER A C 1
ATOM 2220 O O . SER A 1 292 ? 0.332 -10.019 5.504 1.00 98.69 292 SER A O 1
ATOM 2222 N N . ARG A 1 293 ? 1.037 -10.477 7.593 1.00 98.19 293 ARG A N 1
ATOM 2223 C CA . ARG A 1 293 ? 1.966 -11.550 7.199 1.00 98.19 293 ARG A CA 1
ATOM 2224 C C . ARG A 1 293 ? 1.240 -12.841 6.818 1.00 98.19 293 ARG A C 1
ATOM 2226 O O . ARG A 1 293 ? 1.783 -13.644 6.062 1.00 98.19 293 ARG A O 1
ATOM 2233 N N . GLU A 1 294 ? 0.004 -13.018 7.278 1.00 98.12 294 GLU A N 1
ATOM 2234 C CA . GLU A 1 294 ? -0.802 -14.213 7.043 1.00 98.12 294 GLU A CA 1
ATOM 2235 C C . GLU A 1 294 ? -2.128 -13.891 6.341 1.00 98.12 294 GLU A C 1
ATOM 2237 O O . GLU A 1 294 ? -2.536 -12.739 6.176 1.00 98.12 294 GLU A O 1
ATOM 2242 N N . LYS A 1 295 ? -2.811 -14.930 5.852 1.00 98.44 295 LYS A N 1
ATOM 2243 C CA . LYS A 1 295 ? -4.151 -14.756 5.288 1.00 98.44 295 LYS A CA 1
ATOM 2244 C C . LYS A 1 295 ? -5.155 -14.593 6.424 1.00 98.44 295 LYS A C 1
ATOM 2246 O O . LYS A 1 295 ? -5.193 -15.414 7.332 1.00 98.44 295 LYS A O 1
ATOM 2251 N N . LEU A 1 296 ? -5.994 -13.569 6.327 1.00 98.38 296 LEU A N 1
ATOM 2252 C CA . LEU A 1 296 ? -7.057 -13.274 7.275 1.00 98.38 296 LEU A CA 1
ATOM 2253 C C . LEU A 1 296 ? -8.399 -13.668 6.663 1.00 98.38 296 LEU A C 1
ATOM 2255 O O . LEU A 1 296 ? -8.690 -13.340 5.513 1.00 98.38 296 LEU A O 1
ATOM 2259 N N . GLU A 1 297 ? -9.227 -14.352 7.446 1.00 98.19 297 GLU A N 1
ATOM 2260 C CA . GLU A 1 297 ? -10.595 -14.719 7.051 1.00 98.19 297 GLU A CA 1
ATOM 2261 C C . GLU A 1 297 ? -11.633 -13.684 7.505 1.00 98.19 297 GLU A C 1
ATOM 2263 O O . GLU A 1 297 ? -12.740 -13.632 6.975 1.00 98.19 297 GLU A O 1
ATOM 2268 N N . ARG A 1 298 ? -11.279 -12.857 8.493 1.00 98.06 298 ARG A N 1
ATOM 2269 C CA . ARG A 1 298 ? -12.129 -11.829 9.102 1.00 98.06 298 ARG A CA 1
ATOM 2270 C C . ARG A 1 298 ? -11.274 -10.690 9.650 1.00 98.06 298 ARG A C 1
ATOM 2272 O O . ARG A 1 298 ? -10.071 -10.868 9.849 1.00 98.06 298 ARG A O 1
ATOM 2279 N N . VAL A 1 299 ? -11.905 -9.553 9.941 1.00 98.06 299 VAL A N 1
ATOM 2280 C CA . VAL A 1 299 ? -11.249 -8.445 10.647 1.00 98.06 299 VAL A CA 1
ATOM 2281 C C . VAL A 1 299 ? -10.756 -8.942 12.017 1.00 98.06 299 VAL A C 1
ATOM 2283 O O . VAL A 1 299 ? -11.537 -9.572 12.739 1.00 98.06 299 VAL A O 1
ATOM 2286 N N . PRO A 1 300 ? -9.490 -8.686 12.391 1.00 97.62 300 PRO A N 1
ATOM 2287 C CA . PRO A 1 300 ? -8.987 -8.956 13.735 1.00 97.62 300 PRO A CA 1
ATOM 2288 C C . PRO A 1 300 ? -9.848 -8.273 14.803 1.00 97.62 300 PRO A C 1
ATOM 2290 O O . PRO A 1 300 ? -10.192 -7.102 14.663 1.00 97.62 300 PRO A O 1
ATOM 2293 N N . GLU A 1 301 ? -10.179 -8.988 15.881 1.00 95.69 301 GLU A N 1
ATOM 2294 C CA . GLU A 1 301 ? -11.140 -8.517 16.895 1.00 95.69 301 GLU A CA 1
ATOM 2295 C C . GLU A 1 301 ? -10.732 -7.165 17.507 1.00 95.69 301 GLU A C 1
ATOM 2297 O O . GLU A 1 301 ? -11.583 -6.301 17.695 1.00 95.69 301 GLU A O 1
ATOM 2302 N N . GLY A 1 302 ? -9.429 -6.936 17.710 1.00 95.12 302 GLY A N 1
ATOM 2303 C CA . GLY A 1 302 ? -8.898 -5.671 18.233 1.00 95.12 302 GLY A CA 1
ATOM 2304 C C . GLY A 1 302 ? -9.045 -4.458 17.303 1.00 95.12 302 GLY A C 1
ATOM 2305 O O . GLY A 1 302 ? -8.867 -3.335 17.760 1.00 95.12 302 GLY A O 1
ATOM 2306 N N . LEU A 1 303 ? -9.382 -4.655 16.023 1.00 96.50 303 LEU A N 1
ATOM 2307 C CA . LEU A 1 303 ? -9.550 -3.567 15.052 1.00 96.50 303 LEU A CA 1
ATOM 2308 C C . LEU A 1 303 ? -11.014 -3.184 14.811 1.00 96.50 303 LEU A C 1
ATOM 2310 O O . LEU A 1 303 ? -11.263 -2.111 14.268 1.00 96.50 303 LEU A O 1
ATOM 2314 N N . VAL A 1 304 ? -11.979 -4.027 15.200 1.00 97.06 304 VAL A N 1
ATOM 2315 C CA . VAL A 1 304 ? -13.404 -3.860 14.850 1.00 97.06 304 VAL A CA 1
ATOM 2316 C C . VAL A 1 304 ? -13.976 -2.540 15.376 1.00 97.06 304 VAL A C 1
ATOM 2318 O O . VAL A 1 304 ? -14.633 -1.811 14.630 1.00 97.06 304 VAL A O 1
ATOM 2321 N N . ASP A 1 305 ? -13.687 -2.204 16.633 1.00 95.62 305 ASP A N 1
ATOM 2322 C CA . ASP A 1 305 ? -14.200 -0.987 17.275 1.00 95.62 305 ASP A CA 1
ATOM 2323 C C . ASP A 1 305 ? -13.565 0.296 16.710 1.00 95.62 305 ASP A C 1
ATOM 2325 O O . ASP A 1 305 ? -14.158 1.371 16.796 1.00 95.62 305 ASP A O 1
ATOM 2329 N N . GLY A 1 306 ? -12.376 0.180 16.107 1.00 95.75 306 GLY A N 1
ATOM 2330 C CA . GLY A 1 306 ? -11.623 1.276 15.492 1.00 95.75 306 GLY A CA 1
ATOM 2331 C C . GLY A 1 306 ? -11.807 1.395 13.977 1.00 95.75 306 GLY A C 1
ATOM 2332 O O . GLY A 1 306 ? -11.064 2.144 13.330 1.00 95.75 306 GLY A O 1
ATOM 2333 N N . LEU A 1 307 ? -12.743 0.641 13.390 1.00 98.19 307 LEU A N 1
ATOM 2334 C CA . LEU A 1 307 ? -13.057 0.759 11.970 1.00 98.19 307 LEU A CA 1
ATOM 2335 C C . LEU A 1 307 ? -13.796 2.074 11.687 1.00 98.19 307 LEU A C 1
ATOM 2337 O O . LEU A 1 307 ? -14.743 2.412 12.403 1.00 98.19 307 LEU A O 1
ATOM 2341 N N . PRO A 1 308 ? -13.417 2.798 10.621 1.00 97.75 308 PRO A N 1
ATOM 2342 C CA . PRO A 1 308 ? -14.089 4.036 10.259 1.00 97.75 308 PRO A CA 1
ATOM 2343 C C . PRO A 1 308 ? -15.522 3.767 9.791 1.00 97.75 308 PRO A C 1
ATOM 2345 O O . PRO A 1 308 ? -15.799 2.758 9.138 1.00 97.75 308 PRO A O 1
ATOM 2348 N N . LEU A 1 309 ? -16.425 4.690 10.122 1.00 97.25 309 LEU A N 1
ATOM 2349 C CA . LEU A 1 309 ? -17.816 4.663 9.684 1.00 97.25 309 LEU A CA 1
ATOM 2350 C C . LEU A 1 309 ? -17.951 5.405 8.351 1.00 97.25 309 LEU A C 1
ATOM 2352 O O . LEU A 1 309 ? -17.735 6.615 8.284 1.00 97.25 309 LEU A O 1
ATOM 2356 N N . VAL A 1 310 ? -18.345 4.677 7.314 1.00 96.19 310 VAL A N 1
ATOM 2357 C CA . VAL A 1 310 ? -18.709 5.214 6.005 1.00 96.19 310 VAL A CA 1
ATOM 2358 C C . VAL A 1 310 ? -20.178 5.605 6.039 1.00 96.19 310 VAL A C 1
ATOM 2360 O O . VAL A 1 310 ? -21.041 4.816 6.427 1.00 96.19 310 VAL A O 1
ATOM 2363 N N . VAL A 1 311 ? -20.464 6.834 5.618 1.00 90.69 311 VAL A N 1
ATOM 2364 C CA . VAL A 1 311 ? -21.833 7.334 5.484 1.00 90.69 311 VAL A CA 1
ATOM 2365 C C . VAL A 1 311 ? -22.161 7.352 4.004 1.00 90.69 311 VAL A C 1
ATOM 2367 O O . VAL A 1 311 ? -21.550 8.112 3.248 1.00 90.69 311 VAL A O 1
ATOM 2370 N N . ARG A 1 312 ? -23.123 6.526 3.579 1.00 84.06 312 ARG A N 1
ATOM 2371 C CA . ARG A 1 312 ? -23.654 6.650 2.222 1.00 84.06 312 ARG A CA 1
ATOM 2372 C C . ARG A 1 312 ? -24.310 8.024 2.091 1.00 84.06 312 ARG A C 1
ATOM 2374 O O . ARG A 1 312 ? -25.077 8.396 2.982 1.00 84.06 312 ARG A O 1
ATOM 2381 N N . PRO A 1 313 ? -24.021 8.791 1.026 1.00 80.56 313 PRO A N 1
ATOM 2382 C CA . PRO A 1 313 ? -24.804 9.984 0.753 1.00 80.56 313 PRO A CA 1
ATOM 2383 C C . PRO A 1 313 ? -26.273 9.567 0.693 1.00 80.56 313 PRO A C 1
ATOM 2385 O O . PRO A 1 313 ? -26.576 8.539 0.081 1.00 80.56 313 PRO A O 1
ATOM 2388 N N . ASP A 1 314 ? -27.144 10.326 1.371 1.00 76.00 314 ASP A N 1
ATOM 2389 C CA . ASP A 1 314 ? -28.586 10.074 1.392 1.00 76.00 314 ASP A CA 1
ATOM 2390 C C . ASP A 1 314 ? -29.029 9.691 -0.018 1.00 76.00 314 ASP A C 1
ATOM 2392 O O . ASP A 1 314 ? -28.831 10.471 -0.957 1.00 76.00 314 ASP A O 1
ATOM 2396 N N . GLU A 1 315 ? -29.546 8.467 -0.171 1.00 60.53 315 GLU A N 1
ATOM 2397 C CA . GLU A 1 315 ? -29.955 7.935 -1.467 1.00 60.53 315 GLU A CA 1
ATOM 2398 C C . GLU A 1 315 ? -30.876 8.997 -2.092 1.00 60.53 315 GLU A C 1
ATOM 2400 O O . GLU A 1 315 ? -31.923 9.297 -1.501 1.00 60.53 315 GLU A O 1
ATOM 2405 N N . PRO A 1 316 ? -30.494 9.663 -3.205 1.00 53.62 316 PRO A N 1
ATOM 2406 C CA . PRO A 1 316 ? -31.330 10.712 -3.758 1.00 53.62 316 PRO A CA 1
ATOM 2407 C C . PRO A 1 316 ? -32.674 10.063 -4.043 1.00 53.62 316 PRO A C 1
ATOM 2409 O O . PRO A 1 316 ? -32.711 9.045 -4.737 1.00 53.62 316 PRO A O 1
ATOM 2412 N N . ALA A 1 317 ? -33.734 10.604 -3.426 1.00 45.50 317 ALA A N 1
ATOM 2413 C CA . ALA A 1 317 ? -35.071 10.025 -3.449 1.00 45.50 317 ALA A CA 1
ATOM 2414 C C . ALA A 1 317 ? -35.344 9.466 -4.846 1.00 45.50 317 ALA A C 1
ATOM 2416 O O . ALA A 1 317 ? -35.324 10.222 -5.817 1.00 45.50 317 ALA A O 1
ATOM 2417 N N . ARG A 1 318 ? -35.482 8.138 -4.954 1.00 46.59 318 ARG A N 1
ATOM 2418 C CA . ARG A 1 318 ? -35.738 7.478 -6.236 1.00 46.59 318 ARG A CA 1
ATOM 2419 C C . ARG A 1 318 ? -37.031 8.084 -6.797 1.00 46.59 318 ARG A C 1
ATOM 2421 O O . ARG A 1 318 ? -38.098 7.838 -6.237 1.00 46.59 318 ARG A O 1
ATOM 2428 N N . TRP A 1 319 ? -36.904 8.939 -7.813 1.00 43.88 319 TRP A N 1
ATOM 2429 C CA . TRP A 1 319 ? -38.019 9.594 -8.504 1.00 43.88 319 TRP A CA 1
ATOM 2430 C C . TRP A 1 319 ? -38.739 8.614 -9.429 1.00 43.88 319 TRP A C 1
ATOM 2432 O O . TRP A 1 319 ? -38.043 7.800 -10.079 1.00 43.88 319 TRP A O 1
#

Radius of gyration: 26.86 Å; Cα contacts (8 Å, |Δi|>4): 561; chains: 1; bounding box: 92×75×70 Å

Organism: NCBI:txid2528008

InterPro domains:
  IPR047750 Uncharacterized protein YdjY-like [NF040466] (63-292)

pLDDT: mean 83.86, std 19.51, range [32.59, 98.88]

Nearest PDB structures (foldseek):
  7p43-assembly2_B  TM=1.249E-01  e=6.181E+00  Nakaseomyces glabratus CBS 138